Protein AF-A0A1G0WIR0-F1 (afdb_monomer)

pLDDT: mean 70.44, std 19.08, range [24.55, 95.25]

Solvent-accessible surface area (backbone atoms only — not comparable to full-atom values): 11887 Å² total; per-residue (Å²): 132,54,75,68,56,50,34,53,51,51,46,54,54,43,54,49,48,54,69,47,46,81,78,46,54,76,67,58,40,51,53,50,50,53,54,49,48,54,50,38,57,72,49,38,70,73,43,63,64,63,55,51,54,54,49,52,49,47,52,33,50,59,80,45,64,94,54,92,61,72,53,33,64,96,66,42,41,66,64,58,52,40,55,52,52,39,52,53,44,51,39,55,42,49,47,37,70,72,72,41,64,64,53,97,80,60,78,79,82,65,102,70,86,83,87,77,78,95,70,87,86,89,78,92,72,97,66,87,76,77,75,51,68,69,57,58,53,48,50,51,57,77,75,33,54,77,67,57,48,49,57,50,33,53,50,33,70,76,32,85,48,37,81,75,30,30,67,57,46,27,55,52,39,39,72,73,71,39,80,76,47,17,62,57,51,23,54,53,51,35,30,68,70,53,34,50,62,51,55,70,116

Structure (mmCIF, N/CA/C/O backbone):
data_AF-A0A1G0WIR0-F1
#
_entry.id   AF-A0A1G0WIR0-F1
#
loop_
_atom_site.group_PDB
_atom_site.id
_atom_site.type_symbol
_atom_site.label_atom_id
_atom_site.label_alt_id
_atom_site.label_comp_id
_atom_site.label_asym_id
_atom_site.label_entity_id
_atom_site.label_seq_id
_atom_site.pdbx_PDB_ins_code
_atom_site.Cartn_x
_atom_site.Cartn_y
_atom_site.Cartn_z
_atom_site.occupancy
_atom_site.B_iso_or_equiv
_atom_site.auth_seq_id
_atom_site.auth_comp_id
_atom_site.auth_asym_id
_atom_site.auth_atom_id
_atom_site.pdbx_PDB_model_num
ATOM 1 N N . MET A 1 1 ? -15.480 19.422 -7.807 1.00 58.75 1 MET A N 1
ATOM 2 C CA . MET A 1 1 ? -15.628 18.092 -7.192 1.00 58.75 1 MET A CA 1
ATOM 3 C C . MET A 1 1 ? -15.795 18.259 -5.698 1.00 58.75 1 MET A C 1
ATOM 5 O O . MET A 1 1 ? -15.108 19.106 -5.133 1.00 58.75 1 MET A O 1
ATOM 9 N N . THR A 1 2 ? -16.691 17.493 -5.083 1.00 70.50 2 THR A N 1
ATOM 10 C CA . THR A 1 2 ? -16.825 17.413 -3.616 1.00 70.50 2 THR A CA 1
ATOM 11 C C . THR A 1 2 ? -15.699 16.552 -3.017 1.00 70.50 2 THR A C 1
ATOM 13 O O . THR A 1 2 ? -15.059 15.792 -3.745 1.00 70.50 2 THR A O 1
ATOM 16 N N . ASN A 1 3 ? -15.445 16.634 -1.702 1.00 64.88 3 ASN A N 1
ATOM 17 C CA . ASN A 1 3 ? -14.456 15.765 -1.033 1.00 64.88 3 ASN A CA 1
ATOM 18 C C . ASN A 1 3 ? -14.821 14.273 -1.160 1.00 64.88 3 ASN A C 1
ATOM 20 O O . ASN A 1 3 ? -13.954 13.421 -1.288 1.00 64.88 3 ASN A O 1
ATOM 24 N N . GLU A 1 4 ? -16.107 13.940 -1.196 1.00 65.56 4 GLU A N 1
ATOM 25 C CA . GLU A 1 4 ? -16.572 12.563 -1.398 1.00 65.56 4 GLU A CA 1
ATOM 26 C C . GLU A 1 4 ? -16.249 12.042 -2.814 1.00 65.56 4 GLU A C 1
ATOM 28 O O . GLU A 1 4 ? -15.752 10.927 -2.996 1.00 65.56 4 GLU A O 1
ATOM 33 N N . GLU A 1 5 ? -16.441 12.892 -3.826 1.00 73.69 5 GLU A N 1
ATOM 34 C CA . GLU A 1 5 ? -16.125 12.587 -5.224 1.00 73.69 5 GLU A CA 1
ATOM 35 C C . GLU A 1 5 ? -14.609 12.459 -5.450 1.00 73.69 5 GLU A C 1
ATOM 37 O O . GLU A 1 5 ? -14.147 11.574 -6.172 1.00 73.69 5 GLU A O 1
ATOM 42 N N . GLN A 1 6 ? -13.812 13.309 -4.795 1.00 76.06 6 GLN A N 1
ATOM 43 C CA . GLN A 1 6 ? -12.350 13.228 -4.832 1.00 76.06 6 GLN A CA 1
ATOM 44 C C . GLN A 1 6 ? -11.823 11.959 -4.150 1.00 76.06 6 GLN A C 1
ATOM 46 O O . GLN A 1 6 ? -10.901 11.340 -4.677 1.00 76.06 6 GLN A O 1
ATOM 51 N N . GLY A 1 7 ? -12.426 11.541 -3.033 1.00 74.94 7 GLY A N 1
ATOM 52 C CA . GLY A 1 7 ? -12.025 10.339 -2.303 1.00 74.94 7 GLY A CA 1
ATOM 53 C C . GLY A 1 7 ? -12.315 9.084 -3.110 1.00 74.94 7 GLY A C 1
ATOM 54 O O . GLY A 1 7 ? -11.441 8.238 -3.276 1.00 74.94 7 GLY A O 1
ATOM 55 N N . THR A 1 8 ? -13.501 9.017 -3.715 1.00 77.62 8 THR A N 1
ATOM 56 C CA . THR A 1 8 ? -13.886 7.916 -4.610 1.00 77.62 8 THR A CA 1
ATOM 57 C C . THR A 1 8 ? -12.951 7.819 -5.820 1.00 77.62 8 THR A C 1
ATOM 59 O O . THR A 1 8 ? -12.515 6.729 -6.192 1.00 77.62 8 THR A O 1
ATOM 62 N N . ASN A 1 9 ? -12.593 8.960 -6.421 1.00 85.88 9 ASN A N 1
ATOM 63 C CA . ASN A 1 9 ? -11.655 9.001 -7.542 1.00 85.88 9 ASN A CA 1
ATOM 64 C C . ASN A 1 9 ? -10.250 8.527 -7.131 1.00 85.88 9 ASN A C 1
ATOM 66 O O . ASN A 1 9 ? -9.650 7.715 -7.832 1.00 85.88 9 ASN A O 1
ATOM 70 N N . LEU A 1 10 ? -9.752 8.986 -5.978 1.00 87.75 10 LEU A N 1
ATOM 71 C CA . LEU A 1 10 ? -8.463 8.564 -5.433 1.00 87.75 10 LEU A CA 1
ATOM 72 C C . LEU A 1 10 ? -8.425 7.051 -5.187 1.00 87.75 10 LEU A C 1
ATOM 74 O O . LEU A 1 10 ? -7.512 6.391 -5.676 1.00 87.75 10 LEU A O 1
ATOM 78 N N . MET A 1 11 ? -9.431 6.494 -4.504 1.00 85.88 11 MET A N 1
ATOM 79 C CA . MET A 1 11 ? -9.515 5.050 -4.246 1.00 85.88 11 MET A CA 1
ATOM 80 C C . MET A 1 11 ? -9.485 4.244 -5.548 1.00 85.88 11 MET A C 1
ATOM 82 O O . MET A 1 11 ? -8.669 3.338 -5.681 1.00 85.88 11 MET A O 1
ATOM 86 N N . SER A 1 12 ? -10.310 4.620 -6.530 1.00 88.88 12 SER A N 1
ATOM 87 C CA . SER A 1 12 ? -10.368 3.941 -7.831 1.00 88.88 12 SER A CA 1
ATOM 88 C C . SER A 1 12 ? -9.024 3.978 -8.568 1.00 88.88 12 SER A C 1
ATOM 90 O O . SER A 1 12 ? -8.577 2.969 -9.116 1.00 88.88 12 SER A O 1
ATOM 92 N N . ASN A 1 13 ? -8.325 5.117 -8.537 1.00 91.50 13 ASN A N 1
ATOM 93 C CA . ASN A 1 13 ? -7.000 5.230 -9.148 1.00 91.50 13 ASN A CA 1
ATOM 94 C C . ASN A 1 13 ? -5.981 4.303 -8.471 1.00 91.50 13 ASN A C 1
ATOM 96 O O . ASN A 1 13 ? -5.251 3.5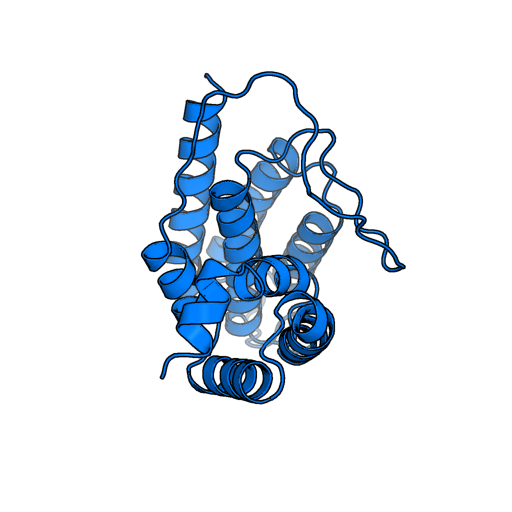99 -9.166 1.00 91.50 13 ASN A O 1
ATOM 100 N N . LEU A 1 14 ? -5.947 4.272 -7.135 1.00 89.88 14 LEU A N 1
ATOM 101 C CA . LEU A 1 14 ? -5.038 3.403 -6.380 1.00 89.88 14 LEU A CA 1
ATOM 102 C C . LEU A 1 14 ? -5.345 1.915 -6.637 1.00 89.88 14 LEU A C 1
ATOM 104 O O . LEU A 1 14 ? -4.429 1.137 -6.897 1.00 89.88 14 LEU A O 1
ATOM 108 N N . GLU A 1 15 ? -6.623 1.523 -6.658 1.00 87.25 15 GLU A N 1
ATOM 109 C CA . GLU A 1 15 ? -7.060 0.150 -6.966 1.00 87.25 15 GLU A CA 1
ATOM 110 C C . GLU A 1 15 ? -6.669 -0.297 -8.380 1.00 87.25 15 GLU A C 1
ATOM 112 O O . GLU A 1 15 ? -6.240 -1.436 -8.584 1.00 87.25 15 GLU A O 1
ATOM 117 N N . ASN A 1 16 ? -6.782 0.593 -9.368 1.00 93.00 16 ASN A N 1
ATOM 118 C CA . ASN A 1 16 ? -6.351 0.288 -10.730 1.00 93.00 16 ASN A CA 1
ATOM 119 C C . ASN A 1 16 ? -4.830 0.112 -10.811 1.00 93.00 16 ASN A C 1
ATOM 121 O O . ASN A 1 16 ? -4.367 -0.835 -11.446 1.00 93.00 16 ASN A O 1
ATOM 125 N N . LEU A 1 17 ? -4.051 0.949 -10.116 1.00 93.25 17 LEU A N 1
ATOM 126 C CA . LEU A 1 17 ? -2.594 0.801 -10.066 1.00 93.25 17 LEU A CA 1
ATOM 127 C C . LEU A 1 17 ? -2.176 -0.547 -9.464 1.00 93.25 17 LEU A C 1
ATOM 129 O O . LEU A 1 17 ? -1.333 -1.228 -10.048 1.00 93.25 17 LEU A O 1
ATOM 133 N N . ILE A 1 18 ? -2.799 -0.967 -8.356 1.00 85.06 18 ILE A N 1
ATOM 134 C CA . ILE A 1 18 ? -2.548 -2.278 -7.726 1.00 85.06 18 ILE A CA 1
ATOM 135 C C . ILE A 1 18 ? -2.770 -3.422 -8.723 1.00 85.06 18 ILE A C 1
ATOM 137 O O . ILE A 1 18 ? -1.960 -4.344 -8.799 1.00 85.06 18 ILE A O 1
ATOM 141 N N . ARG A 1 19 ? -3.846 -3.355 -9.515 1.00 87.69 19 ARG A N 1
ATOM 142 C CA . ARG A 1 19 ? -4.193 -4.393 -10.497 1.00 87.69 19 ARG A CA 1
ATOM 143 C C . ARG A 1 19 ? -3.222 -4.442 -11.678 1.00 87.69 19 ARG A C 1
ATOM 145 O O . ARG A 1 19 ? -2.933 -5.519 -12.198 1.00 87.69 19 ARG A O 1
ATOM 152 N N . GLU A 1 20 ? -2.760 -3.284 -12.135 1.00 94.38 20 GLU A N 1
ATOM 153 C CA . GLU A 1 20 ? -1.947 -3.165 -13.345 1.00 94.38 20 GLU A CA 1
ATOM 154 C C . GLU A 1 20 ? -0.477 -3.521 -13.094 1.00 94.38 20 GLU A C 1
ATOM 156 O O . GLU A 1 20 ? 0.092 -4.317 -13.845 1.00 94.38 20 GLU A O 1
ATOM 161 N N . ILE A 1 21 ? 0.124 -2.975 -12.027 1.00 92.62 21 ILE A N 1
ATOM 162 C CA . ILE A 1 21 ? 1.574 -3.008 -11.754 1.00 92.62 21 ILE A CA 1
ATOM 163 C C . ILE A 1 21 ? 2.232 -4.392 -11.897 1.00 92.62 21 ILE A C 1
ATOM 165 O O . ILE A 1 21 ? 3.282 -4.464 -12.551 1.00 92.62 21 ILE A O 1
ATOM 169 N N . PRO A 1 22 ? 1.671 -5.491 -11.351 1.00 89.06 22 PRO A N 1
ATOM 170 C CA . PRO A 1 22 ? 2.314 -6.803 -11.407 1.00 89.06 22 PRO A CA 1
ATOM 171 C C . PRO A 1 22 ? 2.671 -7.242 -12.833 1.00 89.06 22 PRO A C 1
ATOM 173 O O . PRO A 1 22 ? 3.730 -7.829 -13.060 1.00 89.06 22 PRO A O 1
ATOM 176 N N . ASN A 1 23 ? 1.853 -6.865 -13.817 1.00 91.88 23 ASN A N 1
ATOM 177 C CA . ASN A 1 23 ? 1.965 -7.339 -15.196 1.00 91.88 23 ASN A CA 1
ATOM 178 C C . ASN A 1 23 ? 2.703 -6.372 -16.135 1.00 91.88 23 ASN A C 1
ATOM 180 O O . ASN A 1 23 ? 2.851 -6.666 -17.318 1.00 91.88 23 ASN A O 1
ATOM 184 N N . LEU A 1 24 ? 3.175 -5.227 -15.637 1.00 93.88 24 LEU A N 1
ATOM 185 C CA . LEU A 1 24 ? 3.769 -4.194 -16.488 1.00 93.88 24 LEU A CA 1
ATOM 186 C C . LEU A 1 24 ? 5.180 -4.541 -16.963 1.00 93.88 24 LEU A C 1
ATOM 188 O O . LEU A 1 24 ? 5.958 -5.187 -16.256 1.00 93.88 24 LEU A O 1
ATOM 192 N N . SER A 1 25 ? 5.546 -4.037 -18.140 1.00 93.31 25 SER A N 1
ATOM 193 C CA . SER A 1 25 ? 6.952 -3.942 -18.533 1.00 93.31 25 SER A CA 1
ATOM 194 C C . SER A 1 25 ? 7.706 -2.985 -17.596 1.00 93.31 25 SER A C 1
ATOM 196 O O . SER A 1 25 ? 7.103 -2.271 -16.791 1.00 93.31 25 SER A O 1
ATOM 198 N N . LYS A 1 26 ? 9.038 -2.955 -17.673 1.00 91.88 26 LYS A N 1
ATOM 199 C CA . LYS A 1 26 ? 9.841 -2.025 -16.866 1.00 91.88 26 LYS A CA 1
ATOM 200 C C . LYS A 1 26 ? 9.528 -0.565 -17.217 1.00 91.88 26 LYS A C 1
ATOM 202 O O . LYS A 1 26 ? 9.400 0.266 -16.322 1.00 91.88 26 LYS A O 1
ATOM 207 N N . GLU A 1 27 ? 9.393 -0.274 -18.505 1.00 91.69 27 GLU A N 1
ATOM 208 C CA . GLU A 1 27 ? 9.066 1.047 -19.035 1.00 91.69 27 GLU A CA 1
ATOM 209 C C . GLU A 1 27 ? 7.660 1.484 -18.598 1.00 91.69 27 GLU A C 1
ATOM 211 O O . GLU A 1 27 ? 7.502 2.562 -18.022 1.00 91.69 27 GLU A O 1
ATOM 216 N N . ASP A 1 28 ? 6.652 0.623 -18.766 1.00 94.69 28 ASP A N 1
ATOM 217 C CA . ASP A 1 28 ? 5.278 0.933 -18.345 1.00 94.69 28 ASP A CA 1
ATOM 218 C C . ASP A 1 28 ? 5.175 1.090 -16.824 1.00 94.69 28 ASP A C 1
ATOM 220 O O . ASP A 1 28 ? 4.483 1.981 -16.326 1.00 94.69 28 ASP A O 1
ATOM 224 N N . PHE A 1 29 ? 5.903 0.264 -16.068 1.00 95.25 29 PHE A N 1
ATOM 225 C CA . PHE A 1 29 ? 5.980 0.381 -14.616 1.00 95.25 29 PHE A CA 1
ATOM 226 C C . PHE A 1 29 ? 6.544 1.740 -14.191 1.00 95.25 29 PHE A C 1
ATOM 228 O O . PHE A 1 29 ? 5.989 2.387 -13.303 1.00 95.25 29 PHE A O 1
ATOM 235 N N . TYR A 1 30 ? 7.594 2.221 -14.862 1.00 94.31 30 TYR A N 1
ATOM 236 C CA . TYR A 1 30 ? 8.147 3.545 -14.593 1.00 94.31 30 TYR A CA 1
ATOM 237 C C . TYR A 1 30 ? 7.149 4.675 -14.862 1.00 94.31 30 TYR A C 1
ATOM 239 O O . TYR A 1 30 ? 7.040 5.602 -14.058 1.00 94.31 30 TYR A O 1
ATOM 247 N N . HIS A 1 31 ? 6.364 4.579 -15.936 1.00 93.94 31 HIS A N 1
ATOM 248 C CA . HIS A 1 31 ? 5.296 5.543 -16.200 1.00 93.94 31 HIS A CA 1
ATOM 249 C C . HIS A 1 31 ? 4.231 5.546 -15.096 1.00 93.94 31 HIS A C 1
ATOM 251 O O . HIS A 1 31 ? 3.836 6.617 -14.635 1.00 93.94 31 HIS A O 1
ATOM 257 N N . LYS A 1 32 ? 3.841 4.372 -14.585 1.00 95.19 32 LYS A N 1
ATOM 258 C CA . LYS A 1 32 ? 2.899 4.283 -13.458 1.00 95.19 32 LYS A CA 1
ATOM 259 C C . LYS A 1 32 ? 3.462 4.828 -12.147 1.00 95.19 32 LYS A C 1
ATOM 261 O O . LYS A 1 32 ? 2.707 5.415 -11.376 1.00 95.19 32 LYS A O 1
ATOM 266 N N . ILE A 1 33 ? 4.773 4.727 -11.913 1.00 94.06 33 ILE A N 1
ATOM 267 C CA . ILE A 1 33 ? 5.423 5.403 -10.776 1.00 94.06 33 ILE A CA 1
ATOM 268 C C . ILE A 1 33 ? 5.255 6.925 -10.884 1.00 94.06 33 ILE A C 1
ATOM 270 O O . ILE A 1 33 ? 4.969 7.582 -9.885 1.00 94.06 33 ILE A O 1
ATOM 274 N N . ILE A 1 34 ? 5.404 7.501 -12.082 1.00 91.81 34 ILE A N 1
ATOM 275 C CA . ILE A 1 34 ? 5.220 8.946 -12.298 1.00 91.81 34 ILE A CA 1
ATOM 276 C C . ILE A 1 34 ? 3.764 9.358 -12.049 1.00 91.81 34 ILE A C 1
ATOM 278 O O . ILE A 1 34 ? 3.519 10.385 -11.415 1.00 91.81 34 ILE A O 1
ATOM 282 N N . ASP A 1 35 ? 2.796 8.563 -12.504 1.00 91.56 35 ASP A N 1
ATOM 283 C CA . ASP A 1 35 ? 1.381 8.830 -12.225 1.00 91.56 35 ASP A CA 1
ATOM 284 C C . ASP A 1 35 ? 1.086 8.783 -10.721 1.00 91.56 35 ASP A C 1
ATOM 286 O O . ASP A 1 35 ? 0.421 9.677 -10.191 1.00 91.56 35 ASP A O 1
ATOM 290 N N . LEU A 1 36 ? 1.654 7.808 -10.005 1.00 92.56 36 LEU A N 1
ATOM 291 C CA . LEU A 1 36 ? 1.538 7.735 -8.551 1.00 92.56 36 LEU A CA 1
ATOM 292 C C . LEU A 1 36 ? 2.194 8.935 -7.855 1.00 92.56 36 LEU A C 1
ATOM 294 O O . LEU A 1 36 ? 1.618 9.454 -6.903 1.00 92.56 36 LEU A O 1
ATOM 298 N N . LYS A 1 37 ? 3.344 9.430 -8.335 1.00 90.50 37 LYS A N 1
ATOM 299 C CA . LYS A 1 37 ? 3.962 10.659 -7.802 1.00 90.50 37 LYS A CA 1
ATOM 300 C C . LYS A 1 37 ? 3.009 11.845 -7.871 1.00 90.50 37 LYS A C 1
ATOM 302 O O . LYS A 1 37 ? 2.856 12.545 -6.880 1.00 90.50 37 LYS A O 1
ATOM 307 N N . ARG A 1 38 ? 2.304 12.021 -8.991 1.00 88.25 38 ARG A N 1
ATOM 308 C CA . ARG A 1 38 ? 1.308 13.097 -9.152 1.00 88.25 38 ARG A CA 1
ATOM 309 C C . ARG A 1 38 ? 0.129 12.940 -8.192 1.00 88.25 38 ARG A C 1
ATOM 311 O O . ARG A 1 38 ? -0.369 13.929 -7.662 1.00 88.25 38 ARG A O 1
ATOM 318 N N . ILE A 1 39 ? -0.325 11.707 -7.958 1.00 88.44 39 ILE A N 1
ATOM 319 C CA . ILE A 1 39 ? -1.357 11.411 -6.951 1.00 88.44 39 ILE A CA 1
ATOM 320 C C . ILE A 1 39 ? -0.843 11.773 -5.553 1.00 88.44 39 ILE A C 1
ATOM 322 O O . ILE A 1 39 ? -1.536 12.451 -4.795 1.00 88.44 39 ILE A O 1
ATOM 326 N N . ASN A 1 40 ? 0.380 11.362 -5.229 1.00 85.06 40 ASN A N 1
ATOM 327 C CA . ASN A 1 40 ? 1.009 11.616 -3.943 1.00 85.06 40 ASN A CA 1
ATOM 328 C C . ASN A 1 40 ? 1.229 13.118 -3.699 1.00 85.06 40 ASN A C 1
ATOM 330 O O . ASN A 1 40 ? 0.884 13.622 -2.639 1.00 85.06 40 ASN A O 1
ATOM 334 N N . GLU A 1 41 ? 1.693 13.866 -4.698 1.00 81.75 41 GLU A N 1
ATOM 335 C CA . GLU A 1 41 ? 1.773 15.330 -4.646 1.00 81.75 41 GLU A CA 1
ATOM 336 C C . GLU A 1 41 ? 0.394 15.963 -4.449 1.00 81.75 41 GLU A C 1
ATOM 338 O O . GLU A 1 41 ? 0.251 16.920 -3.705 1.00 81.75 41 GLU A O 1
ATOM 343 N N . ARG A 1 42 ? -0.657 15.436 -5.076 1.00 82.44 42 ARG A N 1
ATOM 344 C CA . ARG A 1 42 ? -1.988 16.038 -4.966 1.00 82.44 42 ARG A CA 1
ATOM 345 C C . ARG A 1 42 ? -2.650 15.818 -3.606 1.00 82.44 42 ARG A C 1
ATOM 347 O O . ARG A 1 42 ? -3.368 16.702 -3.149 1.00 82.44 42 ARG A O 1
ATOM 354 N N . PHE A 1 43 ? -2.470 14.643 -3.007 1.00 79.69 43 PHE A N 1
ATOM 355 C CA . PHE A 1 43 ? -3.257 14.217 -1.842 1.00 79.69 43 PHE A CA 1
ATOM 356 C C . PHE A 1 43 ? -2.425 13.947 -0.586 1.00 79.69 43 PHE A C 1
ATOM 358 O O . PHE A 1 43 ? -2.970 13.954 0.506 1.00 79.69 43 PHE A O 1
ATOM 365 N N . TYR A 1 44 ? -1.117 13.737 -0.716 1.00 74.81 44 TYR A N 1
ATOM 366 C CA . TYR A 1 44 ? -0.227 13.288 0.360 1.00 74.81 44 TYR A CA 1
ATOM 367 C C . TYR A 1 44 ? 1.020 14.175 0.485 1.00 74.81 44 TYR A C 1
ATOM 369 O O . TYR A 1 44 ? 2.039 13.738 1.012 1.00 74.81 44 TYR A O 1
ATOM 377 N N . LEU A 1 45 ? 0.949 15.428 0.021 1.00 62.84 45 LEU A N 1
ATOM 378 C CA . LEU A 1 45 ? 2.060 16.394 -0.058 1.00 62.84 45 LEU A CA 1
ATOM 379 C C . LEU A 1 45 ? 2.917 16.471 1.223 1.00 62.84 45 LEU A C 1
ATOM 381 O O . LEU A 1 45 ? 4.134 16.629 1.151 1.00 62.84 45 LEU A O 1
ATOM 385 N N . ASN A 1 46 ? 2.290 16.315 2.395 1.00 57.41 46 ASN A N 1
ATOM 386 C CA . ASN A 1 46 ? 2.947 16.383 3.705 1.00 57.41 46 ASN A CA 1
ATOM 387 C C . ASN A 1 46 ? 3.359 15.012 4.287 1.00 57.41 46 ASN A C 1
ATOM 389 O O . ASN A 1 46 ? 4.029 14.963 5.323 1.00 57.41 46 ASN A O 1
ATOM 393 N N . ASN A 1 47 ? 3.017 13.901 3.627 1.00 64.50 47 ASN A N 1
ATOM 394 C CA . ASN A 1 47 ? 3.383 12.548 4.041 1.00 64.50 47 ASN A CA 1
ATOM 395 C C . ASN A 1 47 ? 4.765 12.169 3.482 1.00 64.50 47 ASN A C 1
ATOM 397 O O . ASN A 1 47 ? 4.906 11.510 2.450 1.00 64.50 47 ASN A O 1
ATOM 401 N N . GLN A 1 48 ? 5.813 12.594 4.197 1.00 64.19 48 GLN A N 1
ATOM 402 C CA . GLN A 1 48 ? 7.208 12.353 3.804 1.00 64.19 48 GLN A CA 1
ATOM 403 C C . GLN A 1 48 ? 7.547 10.869 3.603 1.00 64.19 48 GLN A C 1
ATOM 405 O O . GLN A 1 48 ? 8.468 10.563 2.842 1.00 64.19 48 GLN A O 1
ATOM 410 N N . SER A 1 49 ? 6.821 9.957 4.253 1.00 65.75 49 SER A N 1
ATOM 411 C CA . SER A 1 49 ? 7.055 8.519 4.136 1.00 65.75 49 SER A CA 1
ATOM 412 C C . SER A 1 49 ? 6.694 8.012 2.741 1.00 65.75 49 SER A C 1
ATOM 414 O O . SER A 1 49 ? 7.571 7.480 2.065 1.00 65.75 49 SER A O 1
ATOM 416 N N . TYR A 1 50 ? 5.470 8.256 2.254 1.00 80.12 50 TYR A N 1
ATOM 417 C CA . TYR A 1 50 ? 5.085 7.833 0.898 1.00 80.12 50 TYR A CA 1
ATOM 418 C C . TYR A 1 50 ? 5.918 8.526 -0.180 1.00 80.12 50 TYR A C 1
ATOM 420 O O . TYR A 1 50 ? 6.345 7.865 -1.125 1.00 80.12 50 TYR A O 1
ATOM 428 N N . CYS A 1 51 ? 6.242 9.815 -0.009 1.00 76.62 51 CYS A N 1
ATOM 429 C CA . CYS A 1 51 ? 7.173 10.504 -0.909 1.00 76.62 51 CYS A CA 1
ATOM 430 C C . CYS A 1 51 ? 8.506 9.745 -1.016 1.00 76.62 51 CYS A C 1
ATOM 432 O O . CYS A 1 51 ? 8.951 9.428 -2.116 1.00 76.62 51 CYS A O 1
ATOM 434 N N . SER A 1 52 ? 9.107 9.400 0.128 1.00 75.88 52 SER A N 1
ATOM 435 C CA . SER A 1 52 ? 10.405 8.717 0.180 1.00 75.88 52 SER A CA 1
ATOM 436 C C . SER A 1 52 ? 10.351 7.310 -0.422 1.00 75.88 52 SER A C 1
ATOM 438 O O . SER A 1 52 ? 11.277 6.908 -1.124 1.00 75.88 52 SER A O 1
ATOM 440 N N . GLU A 1 53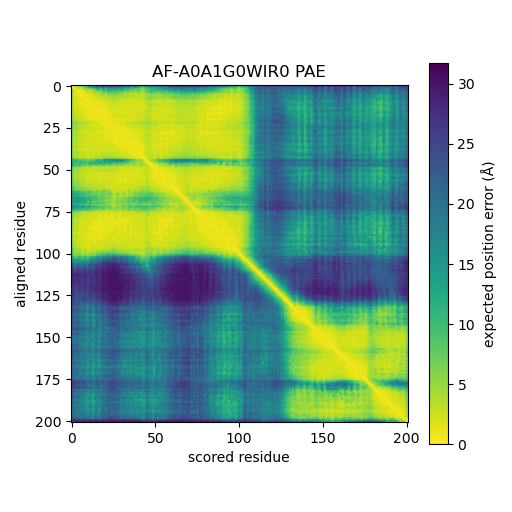 ? 9.272 6.563 -0.177 1.00 80.50 53 GLU A N 1
ATOM 441 C CA . GLU A 1 53 ? 9.067 5.222 -0.738 1.00 80.50 53 GLU A CA 1
ATOM 442 C C . GLU A 1 53 ? 8.912 5.259 -2.261 1.00 80.50 53 GLU A C 1
ATOM 444 O O . GLU A 1 53 ? 9.581 4.514 -2.983 1.00 80.50 53 GLU A O 1
ATOM 449 N N . ILE A 1 54 ? 8.081 6.169 -2.773 1.00 89.19 54 ILE A N 1
ATOM 450 C CA . ILE A 1 54 ? 7.860 6.322 -4.213 1.00 89.19 54 ILE A CA 1
ATOM 451 C C . ILE A 1 54 ? 9.143 6.819 -4.898 1.00 89.19 54 ILE A C 1
ATOM 453 O O . ILE A 1 54 ? 9.494 6.340 -5.981 1.00 89.19 54 ILE A O 1
ATOM 457 N N . ASP A 1 55 ? 9.884 7.737 -4.272 1.00 87.75 55 ASP A N 1
ATOM 458 C CA . ASP A 1 55 ? 11.173 8.216 -4.779 1.00 87.75 55 ASP A CA 1
ATOM 459 C C . ASP A 1 55 ? 12.246 7.132 -4.782 1.00 87.75 55 ASP A C 1
ATOM 461 O O . ASP A 1 55 ? 13.019 7.040 -5.745 1.00 87.75 55 ASP A O 1
ATOM 465 N N . TYR A 1 56 ? 12.267 6.276 -3.759 1.00 86.50 56 TYR A N 1
ATOM 466 C CA . TYR A 1 56 ? 13.152 5.121 -3.707 1.00 86.50 56 TYR A CA 1
ATOM 467 C C . TYR A 1 56 ? 12.926 4.210 -4.919 1.00 86.50 56 TYR A C 1
ATOM 469 O O . TYR A 1 56 ? 13.880 3.909 -5.645 1.00 86.50 56 TYR A O 1
ATOM 477 N N . VAL A 1 57 ? 11.677 3.824 -5.200 1.00 88.75 57 VAL A N 1
ATOM 478 C CA . VAL A 1 57 ? 11.364 2.977 -6.363 1.00 88.75 57 VAL A CA 1
ATOM 479 C C . VAL A 1 57 ? 11.679 3.713 -7.670 1.00 88.75 57 VAL A C 1
ATOM 481 O O . VAL A 1 57 ? 12.370 3.174 -8.534 1.00 88.75 57 VAL A O 1
ATOM 484 N N . SER A 1 58 ? 11.243 4.968 -7.804 1.00 92.56 58 SER A N 1
ATOM 485 C CA . SER A 1 58 ? 11.452 5.785 -9.006 1.00 92.56 58 SER A CA 1
ATOM 486 C C . SER A 1 58 ? 12.928 5.909 -9.381 1.00 92.56 58 SER A C 1
ATOM 488 O O . SER A 1 58 ? 13.284 5.729 -10.544 1.00 92.56 58 SER A O 1
ATOM 490 N N . THR A 1 59 ? 13.794 6.158 -8.398 1.00 89.69 59 THR A N 1
ATOM 491 C CA . THR A 1 59 ? 15.238 6.312 -8.613 1.00 89.69 59 THR A CA 1
ATOM 492 C C . THR A 1 59 ? 15.880 4.995 -9.045 1.00 89.69 59 THR A C 1
ATOM 494 O O . THR A 1 59 ? 16.654 4.966 -10.003 1.00 89.69 59 THR A O 1
ATOM 497 N N . ASN A 1 60 ? 15.532 3.889 -8.379 1.00 88.75 60 ASN A N 1
ATOM 498 C CA . ASN A 1 60 ? 16.127 2.580 -8.655 1.00 88.75 60 ASN A CA 1
ATOM 499 C C . ASN A 1 60 ? 15.635 1.948 -9.964 1.00 88.75 60 ASN A C 1
ATOM 501 O O . ASN A 1 60 ? 16.378 1.185 -10.574 1.00 88.75 60 ASN A O 1
ATOM 505 N N . ILE A 1 61 ? 14.422 2.268 -10.419 1.00 91.31 61 ILE A N 1
ATOM 506 C CA . ILE A 1 61 ? 13.942 1.857 -11.744 1.00 9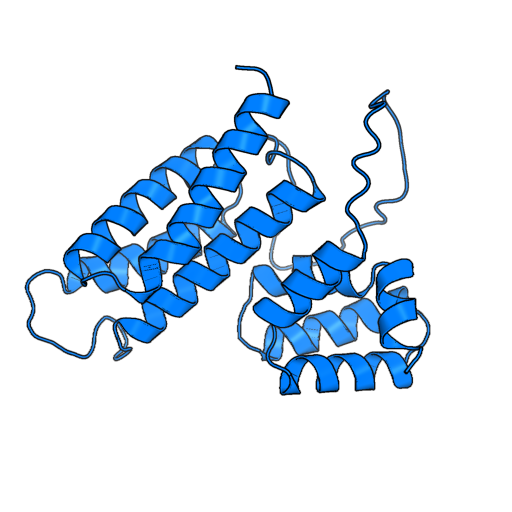1.31 61 ILE A CA 1
ATOM 507 C C . ILE A 1 61 ? 14.485 2.792 -12.827 1.00 91.31 61 ILE A C 1
ATOM 509 O O . ILE A 1 61 ? 15.023 2.324 -13.830 1.00 91.31 61 ILE A O 1
ATOM 513 N N . GLY A 1 62 ? 14.400 4.107 -12.604 1.00 88.44 62 GLY A N 1
ATOM 514 C CA . GLY A 1 62 ? 14.785 5.138 -13.568 1.00 88.44 62 GLY A CA 1
ATOM 515 C C . GLY A 1 62 ? 16.240 5.034 -14.022 1.00 88.44 62 GLY A C 1
ATOM 516 O O . GLY A 1 62 ? 16.516 5.105 -15.217 1.00 88.44 62 GLY A O 1
ATOM 517 N N . ALA A 1 63 ? 17.163 4.775 -13.090 1.00 86.62 63 ALA A N 1
ATOM 518 C CA . ALA A 1 63 ? 18.591 4.630 -13.388 1.00 86.62 63 ALA A CA 1
ATOM 519 C C . ALA A 1 63 ? 18.927 3.435 -14.306 1.00 86.62 63 ALA A C 1
ATOM 521 O O . ALA A 1 63 ? 20.028 3.367 -14.846 1.00 86.62 63 ALA A O 1
ATOM 522 N N . TYR A 1 64 ? 17.989 2.501 -14.488 1.00 85.75 64 TYR A N 1
ATOM 523 C CA . TYR A 1 64 ? 18.185 1.265 -15.245 1.00 85.75 64 TYR A CA 1
ATOM 524 C C . TYR A 1 64 ? 17.217 1.135 -16.431 1.00 85.75 64 TYR A C 1
ATOM 526 O O . TYR A 1 64 ? 17.151 0.070 -17.065 1.00 85.75 64 TYR A O 1
ATOM 534 N N . LEU A 1 65 ? 16.479 2.199 -16.764 1.00 84.19 65 LEU A N 1
ATOM 535 C CA . LEU A 1 65 ? 15.674 2.269 -17.985 1.00 84.19 65 LEU A CA 1
ATOM 536 C C . LEU A 1 65 ? 16.569 2.099 -19.219 1.00 84.19 65 LEU A C 1
ATOM 538 O O . LEU A 1 65 ? 17.661 2.656 -19.287 1.00 84.19 65 LEU A O 1
ATOM 542 N N . GLY A 1 66 ? 16.136 1.272 -20.174 1.00 80.69 66 GLY A N 1
ATOM 543 C CA . GLY A 1 66 ? 16.914 0.968 -21.383 1.00 80.69 66 GLY A CA 1
ATOM 544 C C . GLY A 1 66 ? 18.081 -0.014 -21.200 1.00 80.69 66 GLY A C 1
ATOM 545 O O . GLY A 1 66 ? 18.736 -0.367 -22.177 1.00 80.69 66 GLY A O 1
ATOM 546 N N . THR A 1 67 ? 18.343 -0.496 -19.980 1.00 84.19 67 THR A N 1
ATOM 547 C CA . THR A 1 67 ? 19.280 -1.614 -19.764 1.00 84.19 67 THR A CA 1
ATOM 548 C C . THR A 1 67 ? 18.577 -2.963 -19.950 1.00 84.19 67 THR A C 1
ATOM 550 O O . THR A 1 67 ? 17.397 -3.090 -19.635 1.00 84.19 67 THR A O 1
ATOM 553 N N . ASN A 1 68 ? 19.300 -4.000 -20.374 1.00 81.38 68 ASN A N 1
ATOM 554 C CA . ASN A 1 68 ? 18.781 -5.379 -20.407 1.00 81.38 68 ASN A CA 1
ATOM 555 C C . ASN A 1 68 ? 19.089 -6.150 -19.108 1.00 81.38 68 ASN A C 1
ATOM 557 O O . ASN A 1 68 ? 19.163 -7.372 -19.118 1.00 81.38 68 ASN A O 1
ATOM 561 N N . SER A 1 69 ? 19.353 -5.443 -18.004 1.00 82.06 69 SER A N 1
ATOM 562 C CA . SER A 1 69 ? 19.717 -6.079 -16.739 1.00 82.06 69 SER A CA 1
ATOM 563 C C . SER A 1 69 ? 18.480 -6.593 -16.004 1.00 82.06 69 SER A C 1
ATOM 565 O O . SER A 1 69 ? 17.573 -5.817 -15.701 1.00 82.06 69 SER A O 1
ATOM 567 N N . ASP A 1 70 ? 18.494 -7.876 -15.640 1.00 78.06 70 ASP A N 1
ATOM 568 C CA . ASP A 1 70 ? 17.467 -8.499 -14.789 1.00 78.06 70 ASP A CA 1
ATOM 569 C C . ASP A 1 70 ? 17.554 -8.032 -13.327 1.00 78.06 70 ASP A C 1
ATOM 571 O O . ASP A 1 70 ? 16.608 -8.175 -12.546 1.00 78.06 70 ASP A O 1
ATOM 575 N N . LYS A 1 71 ? 18.708 -7.465 -12.953 1.00 83.00 71 LYS A N 1
ATOM 576 C CA . LYS A 1 71 ? 18.956 -6.842 -11.654 1.00 83.00 71 LYS A CA 1
ATOM 577 C C . LYS A 1 71 ? 19.014 -5.331 -11.813 1.00 83.00 71 LYS A C 1
ATOM 579 O O . LYS A 1 71 ? 19.794 -4.807 -12.606 1.00 83.00 71 LYS A O 1
ATOM 584 N N . LEU A 1 72 ? 18.199 -4.644 -11.036 1.00 84.75 72 LEU A N 1
ATOM 585 C CA . LEU A 1 72 ? 18.102 -3.192 -10.977 1.00 84.75 72 LEU A CA 1
ATOM 586 C C . LEU A 1 72 ? 18.668 -2.724 -9.633 1.00 84.75 72 LEU A C 1
ATOM 588 O O . LEU A 1 72 ? 18.917 -3.545 -8.747 1.00 84.75 72 LEU A O 1
ATOM 592 N N . GLY A 1 73 ? 18.843 -1.414 -9.465 1.00 77.38 73 GLY A N 1
ATOM 593 C CA . GLY A 1 73 ? 19.199 -0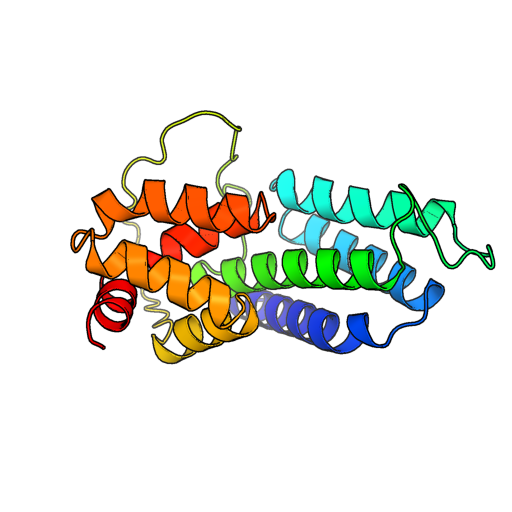.793 -8.186 1.00 77.38 73 GLY A CA 1
ATOM 594 C C . GLY A 1 73 ? 20.236 -1.576 -7.374 1.00 77.38 73 GLY A C 1
ATOM 595 O O . GLY A 1 73 ? 21.290 -1.967 -7.871 1.00 77.38 73 GLY A O 1
ATOM 596 N N . TRP A 1 74 ? 19.902 -1.865 -6.122 1.00 79.06 74 TRP A N 1
ATOM 597 C CA . TRP A 1 74 ? 20.725 -2.614 -5.165 1.00 79.06 74 TRP A CA 1
ATOM 598 C C . TRP A 1 74 ? 20.784 -4.134 -5.422 1.00 79.06 74 TRP A C 1
ATOM 600 O O . TRP A 1 74 ? 20.896 -4.932 -4.496 1.00 79.06 74 TRP A O 1
ATOM 610 N N . GLY A 1 75 ? 20.702 -4.561 -6.683 1.00 83.50 75 GLY A N 1
ATOM 611 C CA . GLY A 1 75 ? 20.703 -5.970 -7.080 1.00 83.50 75 GLY A CA 1
ATOM 612 C C . GLY A 1 75 ? 19.336 -6.656 -6.988 1.00 83.50 75 GLY A C 1
ATOM 613 O O . GLY A 1 75 ? 19.272 -7.883 -7.102 1.00 83.50 75 GLY A O 1
ATOM 614 N N . HIS A 1 76 ? 18.259 -5.891 -6.797 1.00 86.88 76 HIS A N 1
ATOM 615 C CA . HIS A 1 76 ? 16.890 -6.399 -6.714 1.00 86.88 76 HIS A CA 1
ATOM 616 C C . HIS A 1 76 ? 16.272 -6.605 -8.103 1.00 86.88 76 HIS A C 1
ATOM 618 O O . HIS A 1 76 ? 16.642 -5.946 -9.074 1.00 86.88 76 HIS A O 1
ATOM 624 N N . SER A 1 77 ? 15.312 -7.524 -8.202 1.00 89.56 77 SER A N 1
ATOM 625 C CA . SER A 1 77 ? 14.572 -7.770 -9.442 1.00 89.56 77 SER A CA 1
ATOM 626 C C . SER A 1 77 ? 13.517 -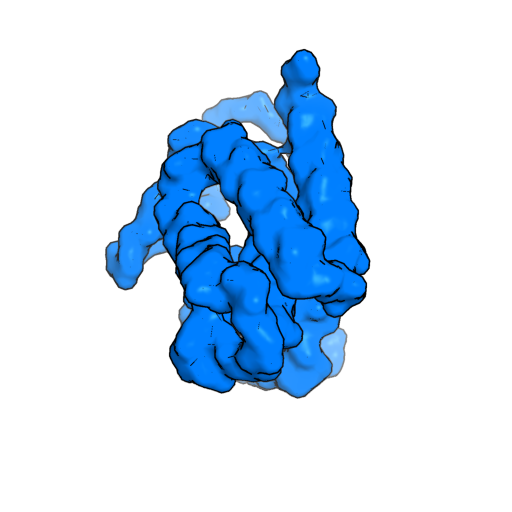6.689 -9.695 1.00 89.56 77 SER A C 1
ATOM 628 O O . SER A 1 77 ? 13.089 -5.988 -8.779 1.00 89.56 77 SER A O 1
ATOM 630 N N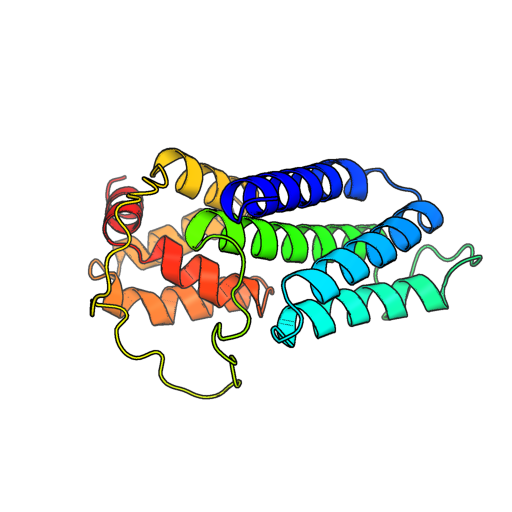 . LEU A 1 78 ? 13.022 -6.596 -10.933 1.00 89.44 78 LEU A N 1
ATOM 631 C CA . LEU A 1 78 ? 11.847 -5.774 -11.245 1.00 89.44 78 LEU A CA 1
ATOM 632 C C . LEU A 1 78 ? 10.633 -6.162 -10.383 1.00 89.44 78 LEU A C 1
ATOM 634 O O . LEU A 1 78 ? 9.914 -5.283 -9.915 1.00 89.44 78 LEU A O 1
ATOM 638 N N . GLN A 1 79 ? 10.430 -7.463 -10.146 1.00 85.38 79 GLN A N 1
ATOM 639 C CA . GLN A 1 79 ? 9.309 -7.954 -9.343 1.00 85.38 79 GLN A CA 1
ATOM 640 C C . GLN A 1 79 ? 9.363 -7.430 -7.907 1.00 85.38 79 GLN A C 1
ATOM 642 O O . GLN A 1 79 ? 8.354 -6.954 -7.406 1.00 85.38 79 GLN A O 1
ATOM 647 N N . TYR A 1 80 ? 10.548 -7.407 -7.289 1.00 85.69 80 TYR A N 1
ATOM 648 C CA . TYR A 1 80 ? 10.723 -6.838 -5.951 1.00 85.69 80 TYR A CA 1
ATOM 649 C C . TYR A 1 80 ? 10.220 -5.389 -5.870 1.00 85.69 80 TYR A C 1
ATOM 651 O O . TYR A 1 80 ? 9.492 -5.031 -4.951 1.00 85.69 80 TYR A O 1
ATOM 659 N N . TYR A 1 81 ? 10.575 -4.554 -6.850 1.00 85.25 81 TYR A N 1
ATOM 660 C CA . TYR A 1 81 ? 10.152 -3.153 -6.873 1.00 85.25 81 TYR A CA 1
ATOM 661 C C . TYR A 1 81 ? 8.657 -2.984 -7.159 1.00 85.25 81 TYR A C 1
ATOM 663 O O . TYR A 1 81 ? 8.039 -2.072 -6.611 1.00 85.25 81 TYR A O 1
ATOM 671 N N . LYS A 1 82 ? 8.070 -3.857 -7.986 1.00 85.31 82 LYS A N 1
ATOM 672 C CA . LYS A 1 82 ? 6.618 -3.905 -8.205 1.00 85.31 82 LYS A CA 1
ATOM 673 C C . LYS A 1 82 ? 5.880 -4.245 -6.917 1.00 85.31 82 LYS A C 1
ATOM 675 O O . LYS A 1 82 ? 4.971 -3.510 -6.546 1.00 85.31 82 LYS A O 1
ATOM 680 N N . ASP A 1 83 ? 6.307 -5.296 -6.222 1.00 77.38 83 ASP A N 1
ATOM 681 C CA . ASP A 1 83 ? 5.706 -5.731 -4.959 1.00 77.38 83 ASP A CA 1
ATOM 682 C C . ASP A 1 83 ? 5.841 -4.639 -3.891 1.00 77.38 83 ASP A C 1
ATOM 684 O O . ASP A 1 83 ? 4.876 -4.309 -3.203 1.00 77.38 83 ASP A O 1
ATOM 688 N N . TYR A 1 84 ? 7.017 -4.007 -3.807 1.00 79.81 84 TYR A N 1
ATOM 689 C CA . TYR A 1 84 ? 7.255 -2.874 -2.916 1.00 79.81 84 TYR A CA 1
ATOM 690 C C . TYR A 1 84 ? 6.273 -1.726 -3.189 1.00 79.81 84 TYR A C 1
ATOM 692 O O . TYR A 1 84 ? 5.612 -1.251 -2.268 1.00 79.81 84 TYR A O 1
ATOM 700 N N . LEU A 1 85 ? 6.127 -1.308 -4.453 1.00 85.19 85 LEU A N 1
ATOM 701 C CA . LEU A 1 85 ? 5.231 -0.206 -4.807 1.00 85.19 85 LEU A CA 1
ATOM 702 C C . LEU A 1 85 ? 3.756 -0.562 -4.586 1.00 85.19 85 LEU A C 1
ATOM 704 O O . LEU A 1 85 ? 2.999 0.274 -4.103 1.00 85.19 85 LEU A O 1
ATOM 708 N N . VAL A 1 86 ? 3.345 -1.794 -4.903 1.00 80.00 86 VAL A N 1
ATOM 709 C CA . VAL A 1 86 ? 1.984 -2.285 -4.629 1.00 80.00 86 VAL A CA 1
ATOM 710 C C . VAL A 1 86 ? 1.685 -2.223 -3.132 1.00 80.00 86 VAL A C 1
ATOM 712 O O . VAL A 1 86 ? 0.618 -1.749 -2.751 1.00 80.00 86 VAL A O 1
ATOM 715 N N . ASN A 1 87 ? 2.633 -2.598 -2.272 1.00 73.50 87 ASN A N 1
ATOM 716 C CA . ASN A 1 87 ? 2.470 -2.495 -0.821 1.00 73.50 87 ASN A CA 1
ATOM 717 C C . ASN A 1 87 ? 2.344 -1.038 -0.343 1.00 73.50 87 ASN A C 1
ATOM 719 O O . ASN A 1 87 ? 1.489 -0.735 0.497 1.00 73.50 87 ASN A O 1
ATOM 723 N N . THR A 1 88 ? 3.128 -0.115 -0.908 1.00 78.19 88 THR A N 1
ATOM 724 C CA . THR A 1 88 ? 2.970 1.327 -0.654 1.00 78.19 88 THR A CA 1
ATOM 725 C C . THR A 1 88 ? 1.575 1.813 -1.071 1.00 78.19 88 THR A C 1
ATOM 727 O O . THR A 1 88 ? 0.891 2.466 -0.286 1.00 78.19 88 THR A O 1
ATOM 730 N N . ILE A 1 89 ? 1.092 1.442 -2.261 1.00 82.19 89 ILE A N 1
ATOM 731 C CA . ILE A 1 89 ? -0.233 1.852 -2.762 1.00 82.19 89 ILE A CA 1
ATOM 732 C C . ILE A 1 89 ? -1.365 1.242 -1.925 1.00 82.19 89 ILE A C 1
ATOM 734 O O . ILE A 1 89 ? -2.334 1.932 -1.618 1.00 82.19 89 ILE A O 1
ATOM 738 N N . ASN A 1 90 ? -1.239 -0.017 -1.500 1.00 76.06 90 ASN A N 1
ATOM 739 C CA . ASN A 1 90 ? -2.180 -0.650 -0.572 1.00 76.06 90 ASN A CA 1
ATOM 740 C C . ASN A 1 90 ? -2.263 0.118 0.755 1.00 76.06 90 ASN A C 1
ATOM 742 O O . ASN A 1 90 ? -3.353 0.286 1.300 1.00 76.06 90 ASN A O 1
ATOM 746 N N . SER A 1 91 ? -1.137 0.646 1.243 1.00 69.81 91 SER A N 1
ATOM 747 C CA . SER A 1 91 ? -1.096 1.493 2.444 1.00 69.81 91 SER A CA 1
ATOM 748 C C . SER A 1 91 ? -1.869 2.796 2.242 1.00 69.81 91 SER A C 1
ATOM 750 O O . SER A 1 91 ? -2.728 3.141 3.053 1.00 69.81 91 SER A O 1
ATOM 752 N N . MET A 1 92 ? -1.624 3.473 1.117 1.00 80.94 92 MET A N 1
ATOM 753 C CA . MET A 1 92 ? -2.337 4.694 0.731 1.00 80.94 92 MET A CA 1
ATOM 754 C C . MET A 1 92 ? -3.846 4.446 0.599 1.00 80.94 92 MET A C 1
ATOM 756 O O . MET A 1 92 ? -4.652 5.221 1.113 1.00 80.94 92 MET A O 1
ATOM 760 N N . LEU A 1 93 ? -4.238 3.345 -0.052 1.00 78.06 93 LEU A N 1
ATOM 761 C CA . LEU A 1 93 ? -5.635 2.954 -0.239 1.00 78.06 93 LEU A CA 1
ATOM 762 C C . LEU A 1 93 ? -6.320 2.679 1.101 1.00 78.06 93 LEU A C 1
ATOM 764 O O . LEU A 1 93 ? -7.459 3.091 1.314 1.00 78.06 93 LEU A O 1
ATOM 768 N N . LEU A 1 94 ? -5.623 1.997 2.007 1.00 67.31 94 LEU A N 1
ATOM 769 C CA . LEU A 1 94 ? -6.122 1.690 3.338 1.00 67.31 94 LEU A CA 1
ATOM 770 C C . LEU A 1 94 ? -6.351 2.947 4.169 1.00 67.31 94 LEU A C 1
ATOM 772 O O . LEU A 1 94 ? -7.387 3.065 4.820 1.00 67.31 94 LEU A O 1
ATOM 776 N N . GLU A 1 95 ? -5.410 3.886 4.124 1.00 68.62 95 GLU A N 1
ATOM 777 C CA . GLU A 1 95 ? -5.536 5.188 4.774 1.00 68.62 95 GLU A CA 1
ATOM 778 C C . GLU A 1 95 ? -6.777 5.925 4.267 1.00 68.62 95 GLU A C 1
ATOM 780 O O . GLU A 1 95 ? -7.624 6.315 5.067 1.00 68.62 95 GLU A O 1
ATOM 785 N N . VAL A 1 96 ? -6.959 5.991 2.943 1.00 74.19 96 VAL A N 1
ATOM 786 C CA . VAL A 1 96 ? -8.104 6.679 2.327 1.00 74.19 96 VAL A CA 1
ATOM 787 C C . VAL A 1 96 ? -9.430 6.027 2.691 1.00 74.19 96 VAL A C 1
ATOM 789 O O . VAL A 1 96 ? -10.411 6.716 2.959 1.00 74.19 96 VAL A O 1
ATOM 792 N N . LYS A 1 97 ? -9.475 4.694 2.735 1.00 66.69 97 LYS A N 1
ATOM 793 C CA . LYS A 1 97 ? -10.678 3.957 3.139 1.00 66.69 97 LYS A CA 1
ATOM 794 C C . LYS A 1 97 ? -10.962 4.047 4.638 1.00 66.69 97 LYS A C 1
ATOM 796 O O . LYS A 1 97 ? -12.111 3.881 5.033 1.00 66.69 97 LYS A O 1
ATOM 801 N N . SER A 1 98 ? -9.939 4.286 5.459 1.00 59.34 98 SER A N 1
ATOM 802 C CA . SER A 1 98 ? -10.071 4.333 6.920 1.00 59.34 98 SER A CA 1
ATOM 803 C C . SER A 1 98 ? -10.383 5.729 7.450 1.00 59.34 98 SER A C 1
ATOM 805 O O . SER A 1 98 ? -11.112 5.870 8.429 1.00 59.34 98 SER A O 1
ATOM 807 N N . PHE A 1 99 ? -9.808 6.752 6.821 1.00 64.94 99 PHE A N 1
ATOM 808 C CA . PHE A 1 99 ? -9.799 8.120 7.335 1.00 64.94 99 PHE A CA 1
ATOM 809 C C . PHE A 1 99 ? -10.343 9.145 6.331 1.00 64.94 99 PHE A C 1
ATOM 811 O O . PHE A 1 99 ? -10.519 10.308 6.683 1.00 64.94 99 PHE A O 1
ATOM 818 N N . GLY A 1 100 ? -10.665 8.728 5.103 1.00 67.31 100 GLY A N 1
ATOM 819 C CA . GLY A 1 100 ? -11.011 9.637 4.014 1.00 67.31 100 GLY A CA 1
ATOM 820 C C . GLY A 1 100 ? -9.767 10.216 3.337 1.00 67.31 100 GLY A C 1
ATOM 821 O O . GLY A 1 100 ? -8.654 9.733 3.525 1.00 67.31 100 GLY A O 1
ATOM 822 N N . ILE A 1 101 ? -9.946 11.236 2.494 1.00 72.75 101 ILE A N 1
ATOM 823 C CA . ILE A 1 101 ? -8.810 11.881 1.817 1.00 72.75 101 ILE A CA 1
ATOM 824 C C . ILE A 1 101 ? -7.865 12.465 2.878 1.00 72.75 101 ILE A C 1
ATOM 826 O O . ILE A 1 101 ? -8.367 13.178 3.752 1.00 72.75 101 ILE A O 1
ATOM 830 N N . PRO A 1 102 ? -6.541 12.244 2.773 1.00 66.69 102 PRO A N 1
ATOM 831 C CA . PRO A 1 102 ? -5.586 12.877 3.669 1.00 66.69 102 PRO A CA 1
ATOM 832 C C . PRO A 1 102 ? -5.740 14.397 3.590 1.00 66.69 102 PRO A C 1
ATOM 834 O O . PRO A 1 102 ? -5.675 14.999 2.512 1.00 66.69 102 PRO A O 1
ATOM 837 N N . LEU A 1 103 ? -6.004 15.023 4.730 1.00 59.38 103 LEU A N 1
ATOM 838 C CA . LEU A 1 103 ? -6.131 16.467 4.837 1.00 59.38 103 LEU A CA 1
ATOM 839 C C . LEU A 1 103 ? -4.740 17.088 4.962 1.00 59.38 103 LEU A C 1
ATOM 841 O O . LEU A 1 103 ? -3.804 16.487 5.484 1.00 59.38 103 LEU A O 1
ATOM 845 N N . GLU A 1 104 ? -4.607 18.345 4.539 1.00 49.12 104 GLU A N 1
ATOM 846 C CA . GLU A 1 104 ? -3.340 19.094 4.546 1.00 49.12 104 GLU A CA 1
ATOM 847 C C . GLU A 1 104 ? -2.659 19.137 5.937 1.00 49.12 104 GLU A C 1
ATOM 849 O O . GLU A 1 104 ? -1.448 19.331 6.033 1.00 49.12 104 GLU A O 1
ATOM 854 N N . ASN A 1 105 ? -3.419 18.880 7.011 1.00 45.62 105 ASN A N 1
ATOM 855 C CA . ASN A 1 105 ? -2.971 18.882 8.405 1.00 45.62 105 ASN A CA 1
ATOM 856 C C . ASN A 1 105 ? -2.774 17.486 9.035 1.00 45.62 105 ASN A C 1
ATOM 858 O O . ASN A 1 105 ? -2.480 17.419 10.233 1.00 45.62 105 ASN A O 1
ATOM 862 N N . ASP A 1 106 ? -2.924 16.389 8.286 1.00 42.97 106 ASP A N 1
ATOM 863 C CA . ASP A 1 106 ? -2.731 15.045 8.840 1.00 42.97 106 ASP A CA 1
ATOM 864 C C . ASP A 1 106 ? -1.255 14.778 9.210 1.00 42.97 106 ASP A C 1
ATOM 866 O O . ASP A 1 106 ? -0.301 15.284 8.614 1.00 42.97 106 ASP A O 1
ATOM 870 N N . ILE A 1 107 ? -1.081 14.066 10.324 1.00 38.66 107 ILE A N 1
ATOM 871 C CA . ILE A 1 107 ? 0.039 14.190 11.269 1.00 38.66 107 ILE A CA 1
ATOM 872 C C . ILE A 1 107 ? 1.409 13.790 10.685 1.00 38.66 107 ILE A C 1
ATOM 874 O O . ILE A 1 107 ? 1.604 12.695 10.163 1.00 38.66 107 ILE A O 1
ATOM 878 N N . LYS A 1 108 ? 2.421 14.639 10.933 1.00 39.88 108 LYS A N 1
ATOM 879 C CA . LYS A 1 108 ? 3.859 14.349 10.770 1.00 39.88 108 LYS A CA 1
ATOM 880 C C . LYS A 1 108 ? 4.281 13.150 11.628 1.00 39.88 108 LYS A C 1
ATOM 882 O O . LYS A 1 108 ? 4.475 13.306 12.835 1.00 39.88 108 LYS A O 1
ATOM 887 N N . ILE A 1 109 ? 4.534 11.986 11.034 1.00 33.31 109 ILE A N 1
ATOM 888 C CA . ILE A 1 109 ? 5.199 10.894 11.759 1.00 33.31 109 ILE A CA 1
ATOM 889 C C . ILE A 1 109 ? 6.706 11.185 11.793 1.00 33.31 109 ILE A C 1
ATOM 891 O O . ILE A 1 109 ? 7.443 10.870 10.863 1.00 33.31 109 ILE A O 1
ATOM 895 N N . LYS A 1 110 ? 7.184 11.812 12.877 1.00 25.64 110 LYS A N 1
ATOM 896 C CA . LYS A 1 110 ? 8.611 11.763 13.237 1.00 25.64 110 LYS A CA 1
ATOM 897 C C . LYS A 1 110 ? 8.941 10.367 13.799 1.00 25.64 110 LYS A C 1
ATOM 899 O O . LYS A 1 110 ? 8.095 9.811 14.496 1.00 25.64 110 LYS A O 1
ATOM 904 N N . PRO A 1 111 ? 10.163 9.825 13.610 1.00 31.31 111 PRO A N 1
ATOM 905 C CA . PRO A 1 111 ? 10.536 8.469 14.051 1.00 31.31 111 PRO A CA 1
ATOM 906 C C . PRO A 1 111 ? 10.621 8.258 15.577 1.00 31.31 111 PRO A C 1
ATOM 908 O O . PRO A 1 111 ? 11.199 7.275 16.032 1.00 31.31 111 PRO A O 1
ATOM 911 N N . SER A 1 112 ? 10.091 9.167 16.396 1.00 26.77 112 SER A N 1
ATOM 912 C CA . SER A 1 112 ? 10.260 9.138 17.847 1.00 26.77 112 SER A CA 1
ATOM 913 C C . SER A 1 112 ? 9.024 9.658 18.599 1.00 26.77 112 SER A C 1
ATOM 915 O O . SER A 1 112 ? 8.856 10.855 18.786 1.00 26.77 112 SER A O 1
ATOM 917 N N . ILE A 1 113 ? 8.249 8.695 19.121 1.00 30.47 113 ILE A N 1
ATOM 918 C CA . ILE A 1 113 ? 7.434 8.737 20.357 1.00 30.47 113 ILE A CA 1
ATOM 919 C C . ILE A 1 113 ? 6.076 9.495 20.335 1.00 30.47 113 ILE A C 1
ATOM 921 O O . ILE A 1 113 ? 5.965 10.628 19.885 1.00 30.47 113 ILE A O 1
ATOM 925 N N . ASN A 1 114 ? 5.086 8.844 20.978 1.00 29.16 114 ASN A N 1
ATOM 926 C CA . ASN A 1 114 ? 3.764 9.285 21.470 1.00 29.16 114 ASN A CA 1
ATOM 927 C C . ASN A 1 114 ? 2.659 9.618 20.451 1.00 29.16 114 ASN A C 1
ATOM 929 O O . ASN A 1 114 ? 2.442 10.772 20.100 1.00 29.16 114 ASN A O 1
ATOM 933 N N . ILE A 1 115 ? 1.834 8.614 20.125 1.00 30.03 115 ILE A N 1
ATOM 934 C CA . ILE A 1 115 ? 0.470 8.845 19.629 1.00 30.03 115 ILE A CA 1
ATOM 935 C C . ILE A 1 115 ? -0.463 8.832 20.843 1.00 30.03 115 ILE A C 1
ATOM 937 O O . ILE A 1 115 ? -0.853 7.776 21.343 1.00 30.03 115 ILE A O 1
ATOM 941 N N . SER A 1 116 ? -0.776 10.021 21.352 1.00 26.62 116 SER A N 1
ATOM 942 C CA . SER A 1 116 ? -1.832 10.227 22.337 1.00 26.62 116 SER A CA 1
ATOM 943 C C . SER A 1 116 ? -3.187 9.862 21.729 1.00 26.62 116 SER A C 1
ATOM 945 O O . SER A 1 116 ? -3.593 10.453 20.735 1.00 26.62 116 SER A O 1
ATOM 947 N N . ASN A 1 117 ? -3.853 8.887 22.344 1.00 29.97 117 ASN A N 1
ATOM 948 C CA . ASN A 1 117 ? -5.303 8.740 22.470 1.00 29.97 117 ASN A CA 1
ATOM 949 C C . ASN A 1 117 ? -6.157 9.469 21.404 1.00 29.97 117 ASN A C 1
ATOM 951 O O . ASN A 1 117 ? -6.577 10.606 21.613 1.00 29.97 117 ASN A O 1
ATOM 955 N N . ILE A 1 118 ? -6.492 8.801 20.294 1.00 34.28 118 ILE A N 1
ATOM 956 C CA . ILE A 1 118 ? -7.625 9.229 19.457 1.00 34.28 118 ILE A CA 1
ATOM 957 C C . ILE A 1 118 ? -8.890 8.701 20.135 1.00 34.28 118 ILE A C 1
ATOM 959 O O . ILE A 1 118 ? -9.425 7.651 19.793 1.00 34.28 118 ILE A O 1
ATOM 963 N N . GLN A 1 119 ? -9.320 9.423 21.165 1.00 31.80 119 GLN A N 1
ATOM 964 C CA . GLN A 1 119 ? -10.644 9.289 21.754 1.00 31.80 119 GLN A CA 1
ATOM 965 C C . GLN A 1 119 ? -11.218 10.707 21.919 1.00 31.80 119 GLN A C 1
ATOM 967 O O . GLN A 1 119 ? -11.003 11.360 22.931 1.00 31.80 119 GLN A O 1
ATOM 972 N N . SER A 1 120 ? -11.899 11.151 20.854 1.00 40.12 120 SER A N 1
ATOM 973 C CA . SER A 1 120 ? -12.953 12.182 20.767 1.00 40.12 120 SER A CA 1
ATOM 974 C C . SER A 1 120 ? -12.690 13.622 21.253 1.00 40.12 120 SER A C 1
ATOM 976 O O . SER A 1 120 ? -12.552 13.852 22.446 1.00 40.12 120 SER A O 1
ATOM 978 N N . GLN A 1 121 ? -12.821 14.599 20.336 1.00 28.34 121 GLN A N 1
ATOM 979 C CA . GLN A 1 121 ? -13.427 15.942 20.534 1.00 28.34 121 GLN A CA 1
ATOM 980 C C . GLN A 1 121 ? -13.531 16.650 19.156 1.00 28.34 121 GLN A C 1
ATOM 982 O O . GLN A 1 121 ? -12.551 17.170 18.643 1.00 28.34 121 GLN A O 1
ATOM 987 N N . SER A 1 122 ? -14.583 16.401 18.367 1.00 39.72 122 SER A N 1
ATOM 988 C CA . SER A 1 122 ? -15.866 17.136 18.298 1.00 39.72 122 SER A CA 1
ATOM 989 C C . SER A 1 122 ? -15.824 18.472 17.533 1.00 39.72 122 SER A C 1
ATOM 991 O O . SER A 1 122 ? -15.644 19.525 18.136 1.00 39.72 122 SER A O 1
ATOM 993 N N . GLN A 1 123 ? -16.138 18.416 16.234 1.00 24.55 123 GLN A N 1
ATOM 994 C CA . GLN A 1 123 ? -17.032 19.367 15.559 1.00 24.55 123 GLN A CA 1
ATOM 995 C C . GLN A 1 123 ? -17.730 18.629 14.401 1.00 24.55 123 GLN A C 1
ATOM 997 O O . GLN A 1 123 ? -17.101 18.248 13.424 1.00 24.55 123 GLN A O 1
ATOM 1002 N N . GLU A 1 124 ? -19.010 18.321 14.623 1.00 35.00 124 GLU A N 1
ATOM 1003 C CA . GLU A 1 124 ? -20.046 17.875 13.675 1.00 35.00 124 GLU A CA 1
ATOM 1004 C C . GLU A 1 124 ? -19.581 17.310 12.317 1.00 35.00 124 GLU A C 1
ATOM 1006 O O . GLU A 1 124 ? -19.601 17.988 11.293 1.00 35.00 124 GLU A O 1
ATOM 1011 N N . GLN A 1 125 ? -19.280 16.011 12.277 1.00 24.56 125 GLN A N 1
ATOM 1012 C CA . GLN A 1 125 ? -19.263 15.241 11.032 1.00 24.56 125 GLN A CA 1
ATOM 1013 C C . GLN A 1 125 ? -20.197 14.039 11.188 1.00 24.56 125 GLN A C 1
ATOM 1015 O O . GLN A 1 125 ? -19.811 12.953 11.614 1.00 24.56 125 GLN A O 1
ATOM 1020 N N . ASN A 1 126 ? -21.474 14.257 10.864 1.00 28.03 126 ASN A N 1
ATOM 1021 C CA . ASN A 1 126 ? -22.482 13.206 10.706 1.00 28.03 126 ASN A CA 1
ATOM 1022 C C . ASN A 1 126 ? -22.236 12.409 9.414 1.00 28.03 126 ASN A C 1
ATOM 1024 O O . ASN A 1 126 ? -23.072 12.392 8.514 1.00 28.03 126 ASN A O 1
ATOM 1028 N N . GLN A 1 127 ? -21.092 11.740 9.308 1.00 28.89 127 GLN A N 1
ATOM 1029 C CA . GLN A 1 127 ? -20.906 10.662 8.344 1.00 28.89 127 GLN A CA 1
ATOM 1030 C C . GLN A 1 127 ? -20.236 9.501 9.062 1.00 28.89 127 GLN A C 1
ATOM 1032 O O . GLN A 1 127 ? -19.017 9.377 9.124 1.00 28.89 127 GLN A O 1
ATOM 1037 N N . THR A 1 128 ? -21.073 8.642 9.635 1.00 27.61 128 THR A N 1
ATOM 1038 C CA . THR A 1 128 ? -20.699 7.295 10.049 1.00 27.61 128 THR A CA 1
ATOM 1039 C C . THR A 1 128 ? -20.304 6.520 8.789 1.00 27.61 128 THR A C 1
ATOM 1041 O O . THR A 1 128 ? -21.124 5.835 8.188 1.00 27.61 128 THR A O 1
ATOM 1044 N N . GLN A 1 129 ? -19.058 6.660 8.336 1.00 31.41 129 GLN A N 1
ATOM 1045 C CA . GLN A 1 129 ? -18.483 5.732 7.369 1.00 31.41 129 GLN A CA 1
ATOM 1046 C C . GLN A 1 129 ? -18.236 4.428 8.124 1.00 31.41 129 GLN A C 1
ATOM 1048 O O . GLN A 1 129 ? -17.206 4.229 8.763 1.00 31.41 129 GLN A O 1
ATOM 1053 N N . THR A 1 130 ? -19.253 3.567 8.146 1.00 37.03 130 THR A N 1
ATOM 1054 C CA . THR A 1 130 ? -19.159 2.218 8.698 1.00 37.03 130 THR A CA 1
ATOM 1055 C C . THR A 1 130 ? -18.223 1.409 7.807 1.00 37.03 130 THR A C 1
ATOM 1057 O O . THR A 1 130 ? -18.655 0.715 6.890 1.00 37.03 130 THR A O 1
ATOM 1060 N N . ILE A 1 131 ? -16.921 1.512 8.058 1.00 42.59 131 ILE A N 1
ATOM 1061 C CA . ILE A 1 131 ? -15.941 0.575 7.520 1.00 42.59 131 ILE A CA 1
ATOM 1062 C C . ILE A 1 131 ? -16.356 -0.804 8.029 1.00 42.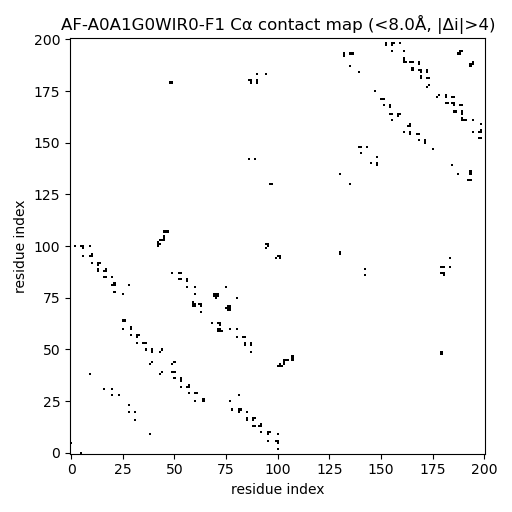59 131 ILE A C 1
ATOM 1064 O O . ILE A 1 131 ? -16.416 -1.048 9.237 1.00 42.59 131 ILE A O 1
ATOM 1068 N N . THR A 1 132 ? -16.722 -1.698 7.115 1.00 45.03 132 THR A N 1
ATOM 1069 C CA . THR A 1 132 ? -17.199 -3.024 7.500 1.00 45.03 132 THR A CA 1
ATOM 1070 C C . THR A 1 132 ? -16.019 -3.884 7.939 1.00 45.03 132 THR A C 1
ATOM 1072 O O . THR A 1 132 ? -14.968 -3.925 7.301 1.00 45.03 132 THR A O 1
ATOM 1075 N N . ILE A 1 133 ? -16.187 -4.605 9.045 1.00 43.81 133 ILE A N 1
ATOM 1076 C CA . ILE A 1 133 ? -15.161 -5.502 9.596 1.00 43.81 133 ILE A CA 1
ATOM 1077 C C . ILE A 1 133 ? -14.724 -6.555 8.564 1.00 43.81 133 ILE A C 1
ATOM 1079 O O . ILE A 1 133 ? -13.549 -6.904 8.493 1.00 43.81 133 ILE A O 1
ATOM 1083 N N . SER A 1 134 ? -15.645 -7.005 7.709 1.00 44.34 134 SER A N 1
ATOM 1084 C CA . SER A 1 134 ? -15.357 -7.899 6.583 1.00 44.34 134 SER A CA 1
ATOM 1085 C C . SER A 1 134 ? -14.306 -7.333 5.630 1.00 44.34 134 SER A C 1
ATOM 1087 O O . SER A 1 134 ? -13.404 -8.062 5.235 1.00 44.34 134 SER A O 1
ATOM 1089 N N . PHE A 1 135 ? -14.384 -6.038 5.325 1.00 47.78 135 PHE A N 1
ATOM 1090 C CA . PHE A 1 135 ? -13.447 -5.365 4.434 1.00 47.78 135 PHE A CA 1
ATOM 1091 C C . PHE A 1 135 ? -12.052 -5.236 5.069 1.00 47.78 135 PHE A C 1
ATOM 1093 O O . PHE A 1 135 ? -11.043 -5.532 4.436 1.00 47.78 135 PHE A O 1
ATOM 1100 N N . LEU A 1 136 ? -11.986 -4.889 6.360 1.00 49.78 136 LEU A N 1
ATOM 1101 C CA . LEU A 1 136 ? -10.720 -4.848 7.102 1.00 49.78 136 LEU A CA 1
ATOM 1102 C C . LEU A 1 136 ? -10.051 -6.227 7.178 1.00 49.78 136 LEU A C 1
ATOM 1104 O O . LEU A 1 136 ? -8.837 -6.332 7.027 1.00 49.78 136 LEU A O 1
ATOM 1108 N N . LEU A 1 137 ? -10.829 -7.295 7.367 1.00 56.19 137 LEU A N 1
ATOM 1109 C CA . LEU A 1 137 ? -10.316 -8.668 7.382 1.00 56.19 137 LEU A CA 1
ATOM 1110 C C . LEU A 1 137 ? -9.838 -9.146 6.004 1.00 56.19 137 LEU A C 1
ATOM 1112 O O . LEU A 1 137 ? -8.915 -9.953 5.940 1.00 56.19 137 LEU A O 1
ATOM 1116 N N . GLU A 1 138 ? -10.456 -8.680 4.921 1.00 56.16 138 GLU A N 1
ATOM 1117 C CA . GLU A 1 138 ? -10.045 -8.971 3.543 1.00 56.16 138 GLU A CA 1
ATOM 1118 C C . GLU A 1 138 ? -8.694 -8.319 3.227 1.00 56.16 138 GLU A C 1
ATOM 1120 O O . GLU A 1 138 ? -7.763 -9.004 2.822 1.00 56.16 138 GLU A O 1
ATOM 1125 N N . ILE A 1 139 ? -8.516 -7.047 3.590 1.00 55.66 139 ILE A N 1
ATOM 1126 C CA . ILE A 1 139 ? -7.230 -6.347 3.442 1.00 55.66 139 ILE A CA 1
ATOM 1127 C C . ILE A 1 139 ? -6.122 -7.029 4.242 1.00 55.66 139 ILE A C 1
ATOM 1129 O O . ILE A 1 139 ? -5.010 -7.178 3.745 1.00 55.66 139 ILE A O 1
ATOM 1133 N N . LEU A 1 140 ? -6.404 -7.446 5.480 1.00 59.56 140 LEU A N 1
ATOM 1134 C CA . LEU A 1 140 ? -5.429 -8.173 6.294 1.00 59.56 140 LEU A CA 1
ATOM 1135 C C . LEU A 1 140 ? -5.012 -9.493 5.639 1.00 59.56 140 LEU A C 1
ATOM 1137 O O . LEU A 1 140 ? -3.856 -9.873 5.771 1.00 59.56 140 LEU A O 1
ATOM 1141 N N . LYS A 1 141 ? -5.920 -10.170 4.928 1.00 62.94 141 LYS A N 1
ATOM 1142 C CA . LYS A 1 141 ? -5.614 -11.393 4.170 1.00 62.94 141 LYS A CA 1
ATOM 1143 C C . LYS A 1 141 ? -4.830 -11.130 2.891 1.00 62.94 141 LYS A C 1
ATOM 1145 O O . LYS A 1 141 ? -3.981 -11.942 2.545 1.00 62.94 141 LYS A O 1
ATOM 1150 N N . ASP A 1 142 ? -5.105 -10.021 2.219 1.00 56.19 142 ASP A N 1
ATOM 1151 C CA . ASP A 1 142 ? -4.438 -9.662 0.965 1.00 56.19 142 ASP A CA 1
ATOM 1152 C C . ASP A 1 142 ? -3.065 -9.020 1.199 1.00 56.19 142 ASP A C 1
ATOM 1154 O O . ASP A 1 142 ? -2.182 -9.095 0.347 1.00 56.19 142 ASP A O 1
ATOM 1158 N N . SER A 1 143 ? -2.874 -8.401 2.366 1.00 59.44 143 SER A N 1
ATOM 1159 C CA . SER A 1 143 ? -1.660 -7.652 2.704 1.00 59.44 143 SER A CA 1
ATOM 1160 C C . SER A 1 143 ? -0.703 -8.413 3.622 1.00 59.44 143 SER A C 1
ATOM 1162 O O . SER A 1 143 ? 0.455 -8.022 3.752 1.00 59.44 143 SER A O 1
ATOM 1164 N N . LEU A 1 144 ? -1.172 -9.473 4.285 1.00 71.06 144 LEU A N 1
ATOM 1165 C CA . LEU A 1 144 ? -0.352 -10.360 5.107 1.00 71.06 144 LEU A CA 1
ATOM 1166 C C . LEU A 1 144 ? -0.496 -11.789 4.597 1.00 71.06 144 LEU A C 1
ATOM 1168 O O . LEU A 1 144 ? -1.594 -12.254 4.299 1.00 71.06 144 LEU A O 1
ATOM 1172 N N . THR A 1 145 ? 0.608 -12.529 4.553 1.00 74.00 145 THR A N 1
ATOM 1173 C CA . THR A 1 145 ? 0.546 -13.957 4.236 1.00 74.00 145 THR A CA 1
ATOM 1174 C C . THR A 1 145 ? -0.220 -14.716 5.323 1.00 74.00 145 THR A C 1
ATOM 1176 O O . THR A 1 145 ? -0.324 -14.281 6.473 1.00 74.00 145 THR A O 1
ATOM 1179 N N . SER A 1 146 ? -0.723 -15.910 4.995 1.00 70.88 146 SER A N 1
ATOM 1180 C CA . SER A 1 146 ? -1.380 -16.770 5.994 1.00 70.88 146 SER A CA 1
ATOM 1181 C C . SER A 1 146 ? -0.470 -17.088 7.191 1.00 70.88 146 SER A C 1
ATOM 1183 O O . SER A 1 146 ? -0.956 -17.223 8.312 1.00 70.88 146 SER A O 1
ATOM 1185 N N . GLU A 1 147 ? 0.845 -17.159 6.971 1.00 78.56 147 GLU A N 1
ATOM 1186 C CA . GLU A 1 147 ? 1.850 -17.340 8.022 1.00 78.56 147 GLU A CA 1
ATOM 1187 C C . GLU A 1 147 ? 1.942 -16.106 8.936 1.00 78.56 147 GLU A C 1
ATOM 1189 O O . GLU A 1 147 ? 1.795 -16.230 10.151 1.00 78.56 147 GLU A O 1
ATOM 1194 N N . GLN A 1 148 ? 2.036 -14.904 8.359 1.00 78.00 148 GLN A N 1
ATOM 1195 C CA . GLN A 1 148 ? 2.077 -13.639 9.103 1.00 78.00 148 GLN A CA 1
ATOM 1196 C C . GLN A 1 148 ? 0.798 -13.392 9.919 1.00 78.00 148 GLN A C 1
ATOM 1198 O O . GLN A 1 148 ? 0.856 -12.904 11.049 1.00 78.00 148 GLN A O 1
ATOM 1203 N N . ILE A 1 149 ? -0.368 -13.773 9.389 1.00 78.81 149 ILE A N 1
ATOM 1204 C CA . ILE A 1 149 ? -1.645 -13.702 10.115 1.00 78.81 149 ILE A CA 1
ATOM 1205 C C . ILE A 1 149 ? -1.633 -14.628 11.330 1.00 78.81 149 ILE A C 1
ATOM 1207 O O . ILE A 1 149 ? -2.106 -14.241 12.400 1.00 78.81 149 ILE A O 1
ATOM 1211 N N . ASN A 1 150 ? -1.090 -15.839 11.191 1.00 82.19 150 ASN A N 1
ATOM 1212 C CA . ASN A 1 150 ? -0.970 -16.766 12.314 1.00 82.19 150 ASN A CA 1
ATOM 1213 C C . ASN A 1 150 ? -0.040 -16.206 13.394 1.00 82.19 150 ASN A C 1
ATOM 1215 O O . ASN A 1 150 ? -0.386 -16.264 14.570 1.00 82.19 150 ASN A O 1
ATOM 1219 N N . GLU A 1 151 ? 1.073 -15.575 13.017 1.00 85.06 151 GLU A N 1
ATOM 1220 C CA . GLU A 1 151 ? 1.957 -14.909 13.979 1.00 85.06 151 GLU A CA 1
ATOM 1221 C C . GLU A 1 151 ? 1.252 -13.788 14.761 1.00 85.06 151 GLU A C 1
ATOM 1223 O O . GLU A 1 151 ? 1.468 -13.640 15.964 1.00 85.06 151 GLU A O 1
ATOM 1228 N N . ILE A 1 152 ? 0.371 -13.018 14.113 1.00 85.19 152 ILE A N 1
ATOM 1229 C CA . ILE A 1 152 ? -0.434 -11.988 14.790 1.00 85.19 152 ILE A CA 1
ATOM 1230 C C . ILE A 1 152 ? -1.500 -12.616 15.697 1.00 85.19 152 ILE A C 1
ATOM 1232 O O . ILE A 1 152 ? -1.712 -12.133 16.812 1.00 85.19 152 ILE A O 1
ATOM 1236 N N . LYS A 1 153 ? -2.141 -13.712 15.274 1.00 84.50 153 LYS A N 1
ATOM 1237 C CA . LYS A 1 153 ? -3.085 -14.462 16.120 1.00 84.50 153 LYS A CA 1
ATOM 1238 C C . LYS A 1 153 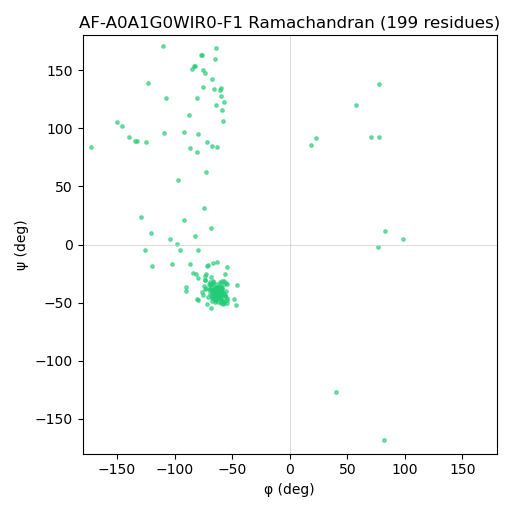? -2.417 -15.012 17.376 1.00 84.50 153 LYS A C 1
ATOM 1240 O O . LYS A 1 153 ? -3.021 -14.971 18.441 1.00 84.50 153 LYS A O 1
ATOM 1245 N N . GLU A 1 154 ? -1.173 -15.474 17.288 1.00 88.50 154 GLU A N 1
ATOM 1246 C CA . GLU A 1 154 ? -0.422 -15.912 18.470 1.00 88.50 154 GLU A CA 1
ATOM 1247 C C . GLU A 1 154 ? -0.176 -14.758 19.452 1.00 88.50 154 GLU A C 1
ATOM 1249 O O . GLU A 1 154 ? -0.281 -14.944 20.664 1.00 88.50 154 GLU A O 1
ATOM 1254 N N . ILE A 1 155 ? 0.060 -13.534 18.967 1.00 85.75 155 ILE A N 1
ATOM 1255 C CA . ILE A 1 155 ? 0.109 -12.352 19.843 1.00 85.75 155 ILE A CA 1
ATOM 1256 C C . ILE A 1 155 ? -1.258 -12.121 20.500 1.00 85.75 155 ILE A C 1
ATOM 1258 O O . ILE A 1 155 ? -1.312 -11.884 21.705 1.00 85.75 155 ILE A O 1
ATOM 1262 N N . ALA A 1 156 ? -2.350 -12.240 19.739 1.00 84.75 156 ALA A N 1
ATOM 1263 C CA . ALA A 1 156 ? -3.710 -12.039 20.238 1.00 84.75 156 ALA A CA 1
ATOM 1264 C C . ALA A 1 156 ? -4.143 -13.067 21.292 1.00 84.75 156 ALA A C 1
ATOM 1266 O O . ALA A 1 156 ? -4.793 -12.709 22.272 1.00 84.75 156 ALA A O 1
ATOM 1267 N N . LYS A 1 157 ? -3.723 -14.327 21.148 1.00 86.44 157 LYS A N 1
ATOM 1268 C CA . LYS A 1 157 ? -3.950 -15.376 22.154 1.00 86.44 157 LYS A CA 1
ATOM 1269 C C . LYS A 1 157 ? -3.238 -15.082 23.474 1.00 86.44 157 LYS A C 1
ATOM 1271 O O . LYS A 1 157 ? -3.776 -15.368 24.539 1.00 86.44 157 LYS A O 1
ATOM 1276 N N . ASN A 1 158 ? -2.033 -14.519 23.402 1.00 87.19 158 ASN A N 1
ATOM 1277 C CA . ASN A 1 158 ? -1.198 -14.245 24.573 1.00 87.19 158 ASN A CA 1
ATOM 1278 C C . ASN A 1 158 ? -1.491 -12.884 25.231 1.00 87.19 158 ASN A C 1
ATOM 1280 O O . ASN A 1 158 ? -1.081 -12.653 26.367 1.00 87.19 158 ASN A O 1
ATOM 1284 N N . GLU A 1 159 ? -2.167 -11.972 24.532 1.00 85.50 159 GLU A N 1
ATOM 1285 C CA . GLU A 1 159 ? -2.490 -10.627 25.007 1.00 85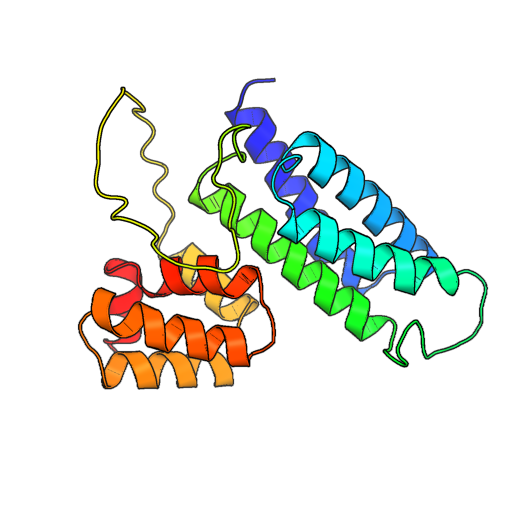.50 159 GLU A CA 1
ATOM 1286 C C . GLU A 1 159 ? -3.915 -10.243 24.593 1.00 85.50 159 GLU A C 1
ATOM 1288 O O . GLU A 1 159 ? -4.155 -9.709 23.514 1.00 85.50 159 GLU A O 1
ATOM 1293 N N . THR A 1 160 ? -4.889 -10.494 25.466 1.00 82.00 160 THR A N 1
ATOM 1294 C CA . THR A 1 160 ? -6.306 -10.234 25.165 1.00 82.00 160 THR A CA 1
ATOM 1295 C C . THR A 1 160 ? -6.656 -8.744 25.127 1.00 82.00 160 THR A C 1
ATOM 1297 O O . THR A 1 160 ? -7.690 -8.379 24.574 1.00 82.00 160 THR A O 1
ATOM 1300 N N . ASP A 1 161 ? -5.820 -7.875 25.710 1.00 78.00 161 ASP A N 1
ATOM 1301 C CA . ASP A 1 161 ? -6.010 -6.422 25.698 1.00 78.00 161 ASP A CA 1
ATOM 1302 C C . ASP A 1 161 ? -5.371 -5.800 24.438 1.00 78.00 161 ASP A C 1
ATOM 1304 O O . ASP A 1 161 ? -4.139 -5.740 24.336 1.00 78.00 161 ASP A O 1
ATOM 1308 N N . PRO A 1 162 ? -6.171 -5.277 23.488 1.00 70.31 162 PRO A N 1
ATOM 1309 C CA . PRO A 1 162 ? -5.649 -4.706 22.248 1.00 70.31 162 PRO A CA 1
ATOM 1310 C C . PRO A 1 162 ? -4.679 -3.538 22.481 1.00 70.31 162 PRO A C 1
ATOM 1312 O O . PRO A 1 162 ? -3.726 -3.372 21.718 1.00 70.31 162 PRO A O 1
ATOM 1315 N N . ASN A 1 163 ? -4.849 -2.757 23.554 1.00 67.19 163 ASN A N 1
ATOM 1316 C CA . ASN A 1 163 ? -3.963 -1.625 23.844 1.00 67.19 163 ASN A CA 1
ATOM 1317 C C . ASN A 1 163 ? -2.562 -2.089 24.257 1.00 67.19 163 ASN A C 1
ATOM 1319 O O . ASN A 1 163 ? -1.563 -1.462 23.899 1.00 67.19 163 ASN A O 1
ATOM 1323 N N . LYS A 1 164 ? -2.476 -3.213 24.977 1.00 72.75 164 LYS A N 1
ATOM 1324 C CA . LYS A 1 164 ? -1.205 -3.841 25.372 1.00 72.75 164 LYS A CA 1
ATOM 1325 C C . LYS A 1 164 ? -0.590 -4.658 24.243 1.00 72.75 164 LYS A C 1
ATOM 1327 O O . LYS A 1 164 ? 0.634 -4.775 24.161 1.00 72.75 164 LYS A O 1
ATOM 1332 N N . ALA A 1 165 ? -1.422 -5.190 23.352 1.00 74.00 165 ALA A N 1
ATOM 1333 C CA . ALA A 1 165 ? -0.967 -5.927 22.185 1.00 74.00 165 ALA A CA 1
ATOM 1334 C C . ALA A 1 165 ? -0.381 -5.014 21.106 1.00 74.00 165 ALA A C 1
ATOM 1336 O O . ALA A 1 165 ? 0.553 -5.412 20.415 1.00 74.00 165 ALA A O 1
ATOM 1337 N N . LYS A 1 166 ? -0.869 -3.774 20.993 1.00 67.94 166 LYS A N 1
ATOM 1338 C CA . LYS A 1 166 ? -0.466 -2.802 19.966 1.00 67.94 166 LYS A CA 1
ATOM 1339 C C . LYS A 1 166 ? 1.046 -2.663 19.751 1.00 67.94 166 LYS A C 1
ATOM 1341 O O . LYS A 1 166 ? 1.469 -2.815 18.606 1.00 67.94 166 LYS A O 1
ATOM 1346 N N . PRO A 1 167 ? 1.892 -2.435 20.774 1.00 67.50 167 PRO A N 1
ATOM 1347 C CA . PRO A 1 167 ? 3.340 -2.362 20.567 1.00 67.50 167 PRO A CA 1
ATOM 1348 C C . PRO A 1 167 ? 3.956 -3.686 20.080 1.00 67.50 167 PRO A C 1
ATOM 1350 O O . PRO A 1 167 ? 4.882 -3.658 19.273 1.00 67.50 167 PRO A O 1
ATOM 1353 N N . LYS A 1 168 ? 3.434 -4.841 20.518 1.00 76.25 168 LYS A N 1
ATOM 1354 C CA . LYS A 1 168 ? 3.905 -6.176 20.096 1.00 76.25 168 LYS A CA 1
ATOM 1355 C C . LYS A 1 168 ? 3.516 -6.466 18.645 1.00 76.25 168 LYS A C 1
ATOM 1357 O O . LYS A 1 168 ? 4.347 -6.911 17.860 1.00 76.25 168 LYS A O 1
ATOM 1362 N N . VAL A 1 169 ? 2.267 -6.160 18.289 1.00 76.12 169 VAL A N 1
ATOM 1363 C CA . VAL A 1 169 ? 1.736 -6.250 16.924 1.00 76.12 169 VAL A CA 1
ATOM 1364 C C . VAL A 1 169 ? 2.531 -5.335 15.999 1.00 76.12 169 VAL A C 1
ATOM 1366 O O . VAL A 1 169 ? 2.987 -5.782 14.957 1.00 76.12 169 VAL A O 1
ATOM 1369 N N . LEU A 1 170 ? 2.794 -4.091 16.403 1.00 64.94 170 LEU A N 1
ATOM 1370 C CA . LEU A 1 170 ? 3.600 -3.164 15.615 1.00 64.94 170 LEU A CA 1
ATOM 1371 C C . LEU A 1 170 ? 5.016 -3.694 15.361 1.00 64.94 170 LEU A C 1
ATOM 1373 O O . LEU A 1 170 ? 5.453 -3.720 14.216 1.00 64.94 170 LEU A O 1
ATOM 1377 N N . GLN A 1 171 ? 5.726 -4.148 16.400 1.00 67.25 171 GLN A N 1
ATOM 1378 C CA . GLN A 1 171 ? 7.063 -4.733 16.230 1.00 67.25 171 GLN A CA 1
ATOM 1379 C C . GLN A 1 171 ? 7.047 -5.952 15.306 1.00 67.25 171 GLN A C 1
ATOM 1381 O O . GLN A 1 171 ? 7.946 -6.118 14.483 1.00 67.25 171 GLN A O 1
ATOM 1386 N N . LYS A 1 172 ? 6.012 -6.787 15.418 1.00 79.88 172 LYS A N 1
ATOM 1387 C CA . LYS A 1 172 ? 5.836 -7.955 14.562 1.00 79.88 172 LYS A CA 1
ATOM 1388 C C . LYS A 1 172 ? 5.606 -7.554 13.103 1.00 79.88 172 LYS A C 1
ATOM 1390 O O . LYS A 1 172 ? 6.281 -8.084 12.230 1.00 79.88 172 LYS A O 1
ATOM 1395 N N . ILE A 1 173 ? 4.752 -6.573 12.833 1.00 70.44 173 ILE A N 1
ATOM 1396 C CA . ILE A 1 173 ? 4.498 -6.111 11.462 1.00 70.44 173 ILE A CA 1
ATOM 1397 C C . ILE A 1 173 ? 5.721 -5.398 10.874 1.00 70.44 173 ILE A C 1
ATOM 1399 O O . ILE A 1 173 ? 6.066 -5.634 9.720 1.00 70.44 173 ILE A O 1
ATOM 1403 N N . LEU A 1 174 ? 6.461 -4.634 11.685 1.00 62.28 174 LEU A N 1
ATOM 1404 C CA . LEU A 1 174 ? 7.743 -4.054 11.272 1.00 62.28 174 LEU A CA 1
ATOM 1405 C C . LEU A 1 174 ? 8.761 -5.140 10.896 1.00 62.28 174 LEU A C 1
ATOM 1407 O O . LEU A 1 174 ? 9.506 -4.971 9.933 1.00 62.28 174 LEU A O 1
ATOM 1411 N N . SER A 1 175 ? 8.759 -6.282 11.596 1.00 70.19 175 SER A N 1
ATOM 1412 C CA . SER A 1 175 ? 9.626 -7.421 11.260 1.00 70.19 175 SER A CA 1
ATOM 1413 C C . SER A 1 175 ? 9.291 -8.080 9.915 1.00 70.19 175 SER A C 1
ATOM 1415 O O . SER A 1 175 ? 10.138 -8.769 9.355 1.00 70.19 175 SER A O 1
ATOM 1417 N N . PHE A 1 176 ? 8.105 -7.815 9.355 1.00 73.44 176 PHE A N 1
ATOM 1418 C CA . PHE A 1 176 ? 7.724 -8.250 8.009 1.00 73.44 176 PHE A CA 1
ATOM 1419 C C . PHE A 1 176 ? 8.310 -7.359 6.897 1.00 73.44 176 PHE A C 1
ATOM 1421 O O . PHE A 1 176 ? 8.170 -7.686 5.721 1.00 73.44 176 PHE A O 1
ATOM 1428 N N . GLY A 1 177 ? 9.001 -6.265 7.250 1.00 53.03 177 GLY A N 1
ATOM 1429 C CA . GLY A 1 177 ? 9.811 -5.460 6.328 1.00 53.03 177 GLY A CA 1
ATOM 1430 C C . GLY A 1 177 ? 9.156 -4.187 5.778 1.00 53.03 177 GLY A C 1
ATOM 1431 O O . GLY A 1 177 ? 9.766 -3.521 4.945 1.00 53.03 177 GLY A O 1
ATOM 1432 N N . GLY A 1 178 ? 7.951 -3.814 6.227 1.00 56.84 178 GLY A N 1
ATOM 1433 C CA . GLY A 1 178 ? 7.238 -2.617 5.751 1.00 56.84 178 GLY A CA 1
ATOM 1434 C C . GLY A 1 178 ? 7.172 -1.495 6.790 1.00 56.84 178 GLY A C 1
ATOM 1435 O O . GLY A 1 178 ? 6.267 -1.485 7.621 1.00 56.84 178 GLY A O 1
ATOM 1436 N N . ASN A 1 179 ? 8.083 -0.518 6.753 1.00 50.34 179 ASN A N 1
ATOM 1437 C CA . ASN A 1 179 ? 8.164 0.511 7.803 1.00 50.34 179 ASN A CA 1
ATOM 1438 C C . ASN A 1 179 ? 6.948 1.463 7.871 1.00 50.34 179 ASN A C 1
ATOM 1440 O O . ASN A 1 179 ? 6.579 1.876 8.970 1.00 50.34 179 ASN A O 1
ATOM 1444 N N . THR A 1 180 ? 6.291 1.782 6.751 1.00 50.88 180 THR A N 1
ATOM 1445 C CA . THR A 1 180 ? 5.187 2.769 6.726 1.00 50.88 180 THR A CA 1
ATOM 1446 C C . THR A 1 180 ? 3.815 2.132 6.965 1.00 50.88 180 THR A C 1
ATOM 1448 O O . THR A 1 180 ? 3.019 2.646 7.752 1.00 50.88 180 THR A O 1
ATOM 1451 N N . PHE A 1 181 ? 3.570 0.950 6.393 1.00 52.81 181 PHE A N 1
ATOM 1452 C CA . PHE A 1 181 ? 2.313 0.203 6.544 1.00 52.81 181 PHE A CA 1
ATOM 1453 C C . PHE A 1 181 ? 2.097 -0.345 7.961 1.00 52.81 181 PHE A C 1
ATOM 1455 O O . PHE A 1 181 ? 0.963 -0.488 8.421 1.00 52.81 181 PHE A O 1
ATOM 1462 N N . SER A 1 182 ? 3.190 -0.606 8.687 1.00 58.34 182 SER A N 1
ATOM 1463 C CA . SER A 1 182 ? 3.149 -1.255 9.999 1.00 58.34 182 SER A CA 1
ATOM 1464 C C . SER A 1 182 ? 2.338 -0.495 11.043 1.00 58.34 182 SER A C 1
ATOM 1466 O O . SER A 1 182 ? 1.646 -1.114 11.848 1.00 58.34 182 SER A O 1
ATOM 1468 N N . ASN A 1 183 ? 2.376 0.839 11.024 1.00 56.44 183 ASN A N 1
ATOM 1469 C CA . ASN A 1 183 ? 1.651 1.665 11.994 1.00 56.44 183 ASN A CA 1
ATOM 1470 C C . ASN A 1 183 ? 0.139 1.681 11.740 1.00 56.44 183 ASN A C 1
ATOM 1472 O O . ASN A 1 183 ? -0.651 1.650 12.693 1.00 56.44 183 ASN A O 1
ATOM 1476 N N . ILE A 1 184 ? -0.257 1.704 10.465 1.00 59.78 184 ILE A N 1
ATOM 1477 C CA . ILE A 1 184 ? -1.660 1.682 10.043 1.00 59.78 184 ILE A CA 1
ATOM 1478 C C . ILE A 1 184 ? -2.234 0.289 10.299 1.00 59.78 184 ILE A C 1
ATOM 1480 O O . ILE A 1 184 ? -3.222 0.164 11.022 1.00 59.78 184 ILE A O 1
ATOM 1484 N N . LEU A 1 185 ? -1.556 -0.762 9.823 1.00 64.12 185 LEU A N 1
ATOM 1485 C CA . LEU A 1 185 ? -1.932 -2.146 10.102 1.00 64.12 185 LEU A CA 1
ATOM 1486 C C . LEU A 1 185 ? -2.034 -2.420 11.602 1.00 64.12 185 LEU A C 1
ATOM 1488 O O . LEU A 1 185 ? -3.028 -2.980 12.046 1.00 64.12 185 LEU A O 1
ATOM 1492 N N . ALA A 1 186 ? -1.042 -2.019 12.403 1.00 65.88 186 ALA A N 1
ATOM 1493 C CA . ALA A 1 186 ? -1.086 -2.252 13.842 1.00 65.88 186 ALA A CA 1
ATOM 1494 C C . ALA A 1 186 ? -2.283 -1.547 14.487 1.00 65.88 186 ALA A C 1
ATOM 1496 O O . ALA A 1 186 ? -2.941 -2.120 15.354 1.00 65.88 186 ALA A O 1
ATOM 1497 N N . SER A 1 187 ? -2.601 -0.325 14.054 1.00 62.78 187 SER A N 1
ATOM 1498 C CA . SER A 1 187 ? -3.759 0.418 14.563 1.00 62.78 187 SER A CA 1
ATOM 1499 C C . SER A 1 187 ? -5.094 -0.205 14.143 1.00 62.78 187 SER A C 1
ATOM 1501 O O . SER A 1 187 ? -6.030 -0.195 14.936 1.00 62.78 187 SER A O 1
ATOM 1503 N N . LEU A 1 188 ? -5.175 -0.798 12.952 1.00 66.94 188 LEU A N 1
ATOM 1504 C CA . LEU A 1 188 ? -6.369 -1.504 12.479 1.00 66.94 188 LEU A CA 1
ATOM 1505 C C . LEU A 1 188 ? -6.549 -2.866 13.143 1.00 66.94 188 LEU A C 1
ATOM 1507 O O . LEU A 1 188 ? -7.644 -3.202 13.575 1.00 66.94 188 LEU A O 1
ATOM 1511 N N . ILE A 1 189 ? -5.472 -3.637 13.270 1.00 71.25 189 ILE A N 1
ATOM 1512 C CA . ILE A 1 189 ? -5.480 -4.947 13.923 1.00 71.25 189 ILE A CA 1
ATOM 1513 C C . ILE A 1 189 ? -5.857 -4.802 15.395 1.00 71.25 189 ILE A C 1
ATOM 1515 O O . ILE A 1 189 ? -6.651 -5.586 15.903 1.00 71.25 189 ILE A O 1
ATOM 1519 N N . THR A 1 190 ? -5.342 -3.769 16.066 1.00 71.31 190 THR A N 1
ATOM 1520 C CA . THR A 1 190 ? -5.681 -3.472 17.468 1.00 71.31 190 THR A CA 1
ATOM 1521 C C . THR A 1 190 ? -6.982 -2.697 17.647 1.00 71.31 190 THR A C 1
ATOM 1523 O O . THR A 1 190 ? -7.322 -2.324 18.769 1.00 71.31 190 THR A O 1
ATOM 1526 N N . ASN A 1 191 ? -7.764 -2.497 16.582 1.00 75.25 191 ASN A N 1
ATOM 1527 C CA . ASN A 1 191 ? -9.152 -2.088 16.737 1.00 75.25 191 ASN A CA 1
ATOM 1528 C C . ASN A 1 191 ? -9.896 -3.163 17.562 1.00 75.25 191 ASN A C 1
ATOM 1530 O O . ASN A 1 191 ? -9.831 -4.335 17.192 1.00 75.25 191 ASN A O 1
ATOM 1534 N N . PRO A 1 192 ? -10.615 -2.814 18.648 1.00 68.69 192 PRO A N 1
ATOM 1535 C CA . PRO A 1 192 ? -11.248 -3.796 19.531 1.00 68.69 192 PRO A CA 1
ATOM 1536 C C . PRO A 1 192 ? -12.189 -4.775 18.831 1.00 68.69 192 PRO A C 1
ATOM 1538 O O . PRO A 1 192 ? -12.291 -5.925 19.255 1.00 68.69 192 PRO A O 1
ATOM 1541 N N . ASP A 1 193 ? -12.878 -4.347 17.776 1.00 69.75 193 ASP A N 1
ATOM 1542 C CA . ASP A 1 193 ? -13.803 -5.218 17.065 1.00 69.75 193 ASP A CA 1
ATOM 1543 C C . ASP A 1 193 ? -13.053 -6.204 16.173 1.00 69.75 193 ASP A C 1
ATOM 1545 O O . ASP A 1 193 ? -13.367 -7.388 16.214 1.00 69.75 193 ASP A O 1
ATOM 1549 N N . ILE A 1 194 ? -11.993 -5.772 15.480 1.00 70.69 194 ILE A N 1
ATOM 1550 C CA . ILE A 1 194 ? -11.088 -6.664 14.730 1.00 70.69 194 ILE A CA 1
ATOM 1551 C C . ILE A 1 194 ? -10.336 -7.613 15.666 1.00 70.69 194 ILE A C 1
ATOM 1553 O O . ILE A 1 194 ? -10.241 -8.811 15.396 1.00 70.69 194 ILE A O 1
ATOM 1557 N N . TRP A 1 195 ? -9.853 -7.106 16.799 1.00 81.94 195 TRP A N 1
ATOM 1558 C CA . TRP A 1 195 ? -9.116 -7.888 17.784 1.00 81.94 195 TRP A CA 1
ATOM 1559 C C . TRP A 1 195 ? -9.947 -9.055 18.321 1.00 81.94 195 TRP A C 1
ATOM 1561 O O . TRP A 1 195 ? -9.456 -10.179 18.375 1.00 81.94 195 TRP A O 1
ATOM 1571 N N . LYS A 1 196 ? -11.240 -8.833 18.603 1.00 77.94 196 LYS A N 1
ATOM 1572 C CA . LYS A 1 196 ? -12.172 -9.904 19.001 1.00 77.94 196 LYS A CA 1
ATOM 1573 C C . LYS A 1 196 ? -12.286 -11.013 17.949 1.00 77.94 196 LYS A C 1
ATOM 1575 O O . LYS A 1 196 ? -12.397 -12.180 18.315 1.00 77.94 196 LYS A O 1
ATOM 1580 N N . TYR A 1 197 ? -12.254 -10.684 16.655 1.00 78.31 197 TYR A N 1
ATOM 1581 C CA . TYR A 1 197 ? -12.253 -11.704 15.595 1.00 78.31 197 TYR A CA 1
ATOM 1582 C C . TYR A 1 197 ? -10.958 -12.518 15.571 1.00 78.31 197 TYR A C 1
ATOM 1584 O O . TYR A 1 197 ? -10.985 -13.707 15.254 1.00 78.31 197 TYR A O 1
ATOM 1592 N N . LEU A 1 198 ? -9.828 -11.894 15.904 1.00 77.19 198 LEU A N 1
ATOM 1593 C CA . LEU A 1 198 ? -8.532 -12.567 15.958 1.00 77.19 198 LEU A CA 1
ATOM 1594 C C . LEU A 1 198 ? -8.398 -13.481 17.181 1.00 77.19 198 LEU A C 1
ATOM 1596 O O . LEU A 1 198 ? -7.726 -14.505 17.080 1.00 77.19 198 LEU A O 1
ATOM 1600 N N . THR A 1 199 ? -9.050 -13.147 18.298 1.00 77.62 199 THR A N 1
ATOM 1601 C CA . THR A 1 199 ? -9.030 -13.958 19.527 1.00 77.62 199 THR A CA 1
ATOM 1602 C C . THR A 1 199 ? -10.053 -15.094 19.536 1.00 77.62 199 THR A C 1
ATOM 1604 O O . THR A 1 199 ? -9.854 -16.074 20.246 1.00 77.62 199 THR A O 1
ATOM 1607 N N . ASN A 1 200 ? -11.145 -14.987 18.770 1.00 66.19 200 ASN A N 1
ATOM 1608 C CA . ASN A 1 200 ? -12.253 -15.950 18.786 1.00 66.19 200 ASN A CA 1
ATOM 1609 C C . ASN A 1 200 ? -12.158 -16.997 17.659 1.00 66.19 200 ASN A C 1
ATOM 1611 O O . ASN A 1 200 ? -13.091 -17.132 16.867 1.00 66.19 200 ASN A O 1
ATOM 1615 N N . ASN A 1 201 ? -11.038 -17.724 17.582 1.00 49.38 201 ASN A N 1
ATOM 1616 C CA . ASN A 1 201 ? -10.905 -18.978 16.821 1.00 49.38 201 ASN A CA 1
ATOM 1617 C C . ASN A 1 201 ? -9.945 -19.948 17.514 1.00 49.38 201 ASN A C 1
ATOM 1619 O O . ASN A 1 201 ? -8.745 -19.603 17.624 1.00 49.38 201 ASN A O 1
#

Secondary structure (DSSP, 8-state):
--HHHHHHHHHHHHHHHHHHGGG--HHHHHHHHHHHHHHHHHH-TT-HHHHHHHHHHHHHHHTTTT---SEETTTEEHHHHHHHHHHHHHHHHHHHHHHSSPPTT-----SS--------------------HHHHHHHHHHHS-HHHHHHHHHHHHH---HHHHHHHHHHHHHHTT-TTHHHHHHHHHTSHHHHHHHH--

Foldseek 3Di:
DDLVVVLVVLLVLLVVLLVPLQPDDLVVNLVSLVVVLVSCVVQVVPVVPLVVQSVVLNVFSVVCPPPPDQATRPRDGSNVSSVSVSLSSLLVSLCCLPPNGHDPPPDDDDVDDDDPDPDDDDDDDPDPSCPDLVNLVVSCPVNDPPVLLVVLLVLLQVDVQLVVSLVVQLVSVVVVPDNRSSNSNSVSCSPNVNSVVSPPD

Mean predicted aligned error: 13.51 Å

Sequence (201 aa):
MTNEEQGTNLMSNLENLIREIPNLSKEDFYHKIIDLKRINERFYLNNQSYCSEIDYVSTNIGAYLGTNSDKLGWGHSLQYYKDYLVNTINSMLLEVKSFGIPLENDIKIKPSINISNIQSQSQEQNQTQTITISFLLEILKDSLTSEQINEIKEIAKNETDPNKAKPKVLQKILSFGGNTFSNILASLITNPDIWKYLTNN

Radius of gyration: 18.03 Å; Cα contacts (8 Å, |Δi|>4): 164; chains: 1; bounding box: 43×38×47 Å